Protein AF-A0A922MIX8-F1 (afdb_monomer_lite)

Sequence (277 aa):
MESNAQLKVQLQVYDYFDKYTFLCEMYDEEADKIIELVLNYFPFDNSCQVIDAKKGKNLVSRVQLPTLRLEMLEIGNIINVFSKLLRITDCAPATRKKLFYKFESTFALIKPVPPNLHGKIITFITKKGFRIVRMKNGKISKEVAIALYNHISGSSMLPLNKNSRIIIDYVTSGEVIGIELVGRNAIKEWRRCLGATDPADAEPGTLRHLYGENTLRNIAHGCNTAEDDLCRQLYPTSIRALYGSSLVHNAVHCTDLPEDGVTEVEYFFKLLANERS

InterPro domains:
  IPR006602 DM10 domain [PS51336] (16-103)
  IPR006602 DM10 domain [SM00676] (18-103)
  IPR034907 Nucleoside diphosphate kinase-like domain [PF00334] (104-228)
  IPR034907 Nucleoside diphosphate kinase-like domain [SM00562] (103-275)
  IPR036850 Nucleoside diphosphate kinase-like domain superfamily [G3DSA:3.30.70.141] (98-231)
  IPR036850 Nucleoside diphosphate kinase-like domain superfamily [G3DSA:3.30.70.141] (232-276)
  IPR036850 Nucleoside diphosphate kinase-like domain superfamily [SSF54919] (103-228)
  IPR036850 Nucleoside diphosphate kinase-like domain superfamily [SSF54919] (235-271)

Secondary structure (DSSP, 8-state):
------------PPPTT--EEEEEEEEETTTTEEEEEEEEEETTTTEEEEEETTT--EEEEEEE-TT--GGG--TT-EEEETTEEEEEEEE-HHHHHHHSTTEEEEEEEE-S--HHHHHHHHHHHHHTT-EEEEEEEEPPPHHHHHHHHTTTS-SSS----HHHHHHHHHHHSS-EEEEEEEEETHHHHHHHHH--SSGGGSPTTSHHHHH--SSSS-SEEE-SS--THHHHHH-TTSHHHHH--SSSS-S----S-TTHHHHHHHHHHHHHHHS--

Structure (mmCIF, N/CA/C/O backbone):
data_AF-A0A922MIX8-F1
#
_entry.id   AF-A0A922MIX8-F1
#
loop_
_atom_site.group_PDB
_atom_site.id
_atom_site.type_symbol
_atom_site.label_atom_id
_atom_site.label_alt_id
_atom_site.label_comp_id
_atom_site.label_asym_id
_atom_site.label_entity_id
_atom_site.label_seq_id
_atom_site.pdbx_PDB_ins_code
_atom_site.Cartn_x
_atom_site.Cartn_y
_atom_site.Cartn_z
_atom_site.occupancy
_atom_site.B_iso_or_equiv
_atom_site.auth_seq_id
_atom_site.auth_comp_id
_atom_site.auth_asym_id
_atom_site.auth_atom_id
_atom_site.pdbx_PDB_model_num
ATOM 1 N N . MET A 1 1 ? 0.621 -36.021 -13.623 1.00 31.86 1 MET A N 1
ATOM 2 C CA . MET A 1 1 ? 0.687 -36.270 -12.172 1.00 31.86 1 MET A CA 1
ATOM 3 C C . MET A 1 1 ? 1.396 -35.086 -11.551 1.00 31.86 1 MET A C 1
ATOM 5 O O . MET A 1 1 ? 2.521 -34.851 -11.952 1.00 31.86 1 MET A O 1
ATOM 9 N N . GLU A 1 2 ? 0.671 -34.361 -10.688 1.00 35.31 2 GLU A N 1
ATOM 10 C CA . GLU A 1 2 ? 1.133 -33.429 -9.634 1.00 35.31 2 GLU A CA 1
ATOM 11 C C . GLU A 1 2 ? 2.071 -32.275 -10.062 1.00 35.31 2 GLU A C 1
ATOM 13 O O . GLU A 1 2 ? 3.105 -32.473 -10.668 1.00 35.31 2 GLU A O 1
ATOM 18 N N . SER A 1 3 ? 1.772 -31.003 -9.803 1.00 31.05 3 SER A N 1
ATOM 19 C CA . SER A 1 3 ? 1.458 -30.459 -8.485 1.00 31.05 3 SER A CA 1
ATOM 20 C C . SER A 1 3 ? 0.502 -29.261 -8.570 1.00 31.05 3 SER A C 1
ATOM 22 O O . SER A 1 3 ? 0.883 -28.155 -8.959 1.00 31.05 3 SER A O 1
ATOM 24 N N . ASN A 1 4 ? -0.738 -29.459 -8.125 1.00 32.84 4 ASN A N 1
ATOM 25 C CA . ASN A 1 4 ? -1.577 -28.363 -7.656 1.00 32.84 4 ASN A CA 1
ATOM 26 C C . ASN A 1 4 ? -0.977 -27.881 -6.331 1.00 32.84 4 ASN A C 1
ATOM 28 O O . ASN A 1 4 ? -1.260 -28.444 -5.273 1.00 32.84 4 ASN A O 1
ATOM 32 N N . ALA A 1 5 ? -0.127 -26.856 -6.380 1.00 33.62 5 ALA A N 1
ATOM 33 C CA . ALA A 1 5 ? 0.244 -26.090 -5.198 1.00 33.62 5 ALA A CA 1
ATOM 34 C C . ALA A 1 5 ? -0.981 -25.270 -4.765 1.00 33.62 5 ALA A C 1
ATOM 36 O O . ALA A 1 5 ? -1.062 -24.062 -4.978 1.00 33.62 5 ALA A O 1
ATOM 37 N N . GLN A 1 6 ? -1.973 -25.958 -4.195 1.00 32.69 6 GLN A N 1
ATOM 38 C CA . GLN A 1 6 ? -3.015 -25.327 -3.407 1.00 32.69 6 GLN A CA 1
ATOM 39 C C . GLN A 1 6 ? -2.303 -24.514 -2.329 1.00 32.69 6 GLN A C 1
ATOM 41 O O . GLN A 1 6 ? -1.638 -25.063 -1.449 1.00 32.69 6 GLN A O 1
ATOM 46 N N . LEU A 1 7 ? -2.426 -23.192 -2.430 1.00 33.84 7 LEU A N 1
ATOM 47 C CA . LEU A 1 7 ? -2.231 -22.276 -1.321 1.00 33.84 7 LEU A CA 1
ATOM 48 C C . LEU A 1 7 ? -3.049 -22.821 -0.148 1.00 33.84 7 LEU A C 1
ATOM 50 O O . LEU A 1 7 ? -4.258 -22.612 -0.074 1.00 33.84 7 LEU A O 1
ATOM 54 N N . LYS A 1 8 ? -2.398 -23.555 0.759 1.00 30.53 8 LYS A N 1
ATOM 55 C CA . LYS A 1 8 ? -2.937 -23.814 2.089 1.00 30.53 8 LYS A CA 1
ATOM 56 C C . LYS A 1 8 ? -3.051 -22.448 2.750 1.00 30.53 8 LYS A C 1
ATOM 58 O O . LYS A 1 8 ? -2.090 -21.955 3.336 1.00 30.53 8 LYS A O 1
ATOM 63 N N . VAL A 1 9 ? -4.219 -21.824 2.630 1.00 36.84 9 VAL A N 1
ATOM 64 C CA . VAL A 1 9 ? -4.670 -20.845 3.611 1.00 36.84 9 VAL A CA 1
ATOM 65 C C . VAL A 1 9 ? -4.655 -21.623 4.920 1.00 36.84 9 VAL A C 1
ATOM 67 O O . VAL A 1 9 ? -5.502 -22.485 5.141 1.00 36.84 9 VAL A O 1
ATOM 70 N N . GLN A 1 10 ? -3.617 -21.439 5.737 1.00 39.19 10 GLN A N 1
ATOM 71 C CA . GLN A 1 10 ? -3.685 -21.865 7.126 1.00 39.19 10 GLN A CA 1
ATOM 72 C C . GLN A 1 10 ? -4.901 -21.140 7.692 1.00 39.19 10 GLN A C 1
ATOM 74 O O . GLN A 1 10 ? -4.856 -19.923 7.860 1.00 39.19 10 GLN A O 1
ATOM 79 N N . LEU A 1 11 ? -6.005 -21.865 7.890 1.00 46.59 11 LEU A N 1
ATOM 80 C CA . LEU A 1 11 ? -7.147 -21.355 8.630 1.00 46.59 11 LEU A CA 1
ATOM 81 C C . LEU A 1 11 ? -6.601 -20.987 10.002 1.00 46.59 11 LEU A C 1
ATOM 83 O O . LEU A 1 11 ? -6.216 -21.856 10.785 1.00 46.59 11 LEU A O 1
ATOM 87 N N . GLN A 1 12 ? -6.454 -19.688 10.228 1.00 66.00 12 GLN A N 1
ATOM 88 C CA . GLN A 1 12 ? -6.024 -19.174 11.506 1.00 66.00 12 GLN A CA 1
ATOM 89 C C . GLN A 1 12 ? -7.161 -19.483 12.478 1.00 66.00 12 GLN A C 1
ATOM 91 O O . GLN A 1 12 ? -8.241 -18.907 12.380 1.00 66.00 12 GLN A O 1
ATOM 96 N N . VAL A 1 13 ? -6.952 -20.480 13.336 1.00 78.38 13 VAL A N 1
ATOM 97 C CA . VAL A 1 13 ? -7.914 -20.836 14.377 1.00 78.38 13 VAL A CA 1
ATOM 98 C C . VAL A 1 13 ? -7.836 -19.742 15.432 1.00 78.38 13 VAL A C 1
ATOM 100 O O . VAL A 1 13 ? -6.752 -19.460 15.943 1.00 78.38 13 VAL A O 1
ATOM 103 N N . TYR A 1 14 ? -8.965 -19.094 15.692 1.00 84.38 14 TYR A N 1
ATOM 104 C CA . TYR A 1 14 ? -9.085 -18.066 16.716 1.00 84.38 14 TYR A CA 1
ATOM 105 C C . TYR A 1 14 ? -9.728 -18.656 17.961 1.00 84.38 14 TYR A C 1
ATOM 107 O O . TYR A 1 14 ? -10.666 -19.446 17.853 1.00 84.38 14 TYR A O 1
ATOM 115 N N . ASP A 1 15 ? -9.266 -18.227 19.129 1.00 86.56 15 ASP A N 1
ATOM 116 C CA . ASP A 1 15 ? -9.952 -18.518 20.382 1.00 86.56 15 ASP A CA 1
ATOM 117 C C . ASP A 1 15 ? -11.059 -17.490 20.635 1.00 86.56 15 ASP A C 1
ATOM 119 O O . ASP A 1 15 ? -10.983 -16.340 20.198 1.00 86.56 15 ASP A O 1
ATOM 123 N N . TYR A 1 16 ? -12.071 -17.858 21.423 1.00 84.06 16 TYR A N 1
ATOM 124 C CA . TYR A 1 16 ? -13.161 -16.946 21.805 1.00 84.06 16 TYR A CA 1
ATOM 125 C C . TYR A 1 16 ? -12.668 -15.641 22.466 1.00 84.06 16 TYR A C 1
ATOM 127 O O . TYR A 1 16 ? -13.323 -14.598 22.380 1.00 84.06 16 TYR A O 1
ATOM 135 N N . PHE A 1 17 ? -11.507 -15.700 23.126 1.00 86.69 17 PHE A N 1
ATOM 136 C CA . PHE A 1 17 ? -10.882 -14.571 23.815 1.00 86.69 17 PHE A CA 1
ATOM 137 C C . PHE A 1 17 ? -9.903 -13.779 22.944 1.00 86.69 17 PHE A C 1
ATOM 139 O O . PHE A 1 17 ? -9.406 -12.741 23.393 1.00 86.69 17 PHE A O 1
ATOM 146 N N . ASP A 1 18 ? -9.604 -14.237 21.723 1.00 91.38 18 ASP A N 1
ATOM 147 C CA . ASP A 1 18 ? -8.753 -13.471 20.824 1.00 91.38 18 ASP A CA 1
ATOM 148 C C . ASP A 1 18 ? -9.407 -12.134 20.487 1.00 91.38 18 ASP A C 1
ATOM 150 O O . ASP A 1 18 ? -10.605 -12.020 20.218 1.00 91.38 18 ASP A O 1
ATOM 154 N N . LYS A 1 19 ? -8.578 -11.095 20.511 1.00 94.44 19 LYS A N 1
ATOM 155 C CA . LYS A 1 19 ? -9.001 -9.724 20.276 1.00 94.44 19 LYS A CA 1
ATOM 156 C C . LYS A 1 19 ? -7.884 -8.937 19.621 1.00 94.44 19 LYS A C 1
ATOM 158 O O . LYS A 1 19 ? -6.726 -9.009 20.042 1.00 94.44 19 LYS A O 1
ATOM 163 N N . TYR A 1 20 ? -8.259 -8.131 18.642 1.00 95.94 20 TYR A N 1
ATOM 164 C CA . TYR A 1 20 ? -7.418 -7.102 18.056 1.00 95.94 20 TYR A CA 1
ATOM 165 C C . TYR A 1 20 ? -7.966 -5.736 18.440 1.00 95.94 20 TYR A C 1
ATOM 167 O O . TYR A 1 20 ? -9.137 -5.437 18.231 1.00 95.94 20 TYR A O 1
ATOM 175 N N . THR A 1 21 ? -7.117 -4.919 19.047 1.00 96.50 21 THR A N 1
ATOM 176 C CA . THR A 1 21 ? -7.471 -3.583 19.526 1.00 96.50 21 THR A CA 1
ATOM 177 C C . THR A 1 21 ? -6.818 -2.528 18.649 1.00 96.50 21 THR A C 1
ATOM 179 O O . THR A 1 21 ? -5.589 -2.519 18.509 1.00 96.50 21 THR A O 1
ATOM 182 N N . PHE A 1 22 ? -7.646 -1.645 18.104 1.00 95.75 22 PHE A N 1
ATOM 183 C CA . PHE A 1 22 ? -7.296 -0.523 17.246 1.00 95.75 22 PHE A CA 1
ATOM 184 C C . PHE A 1 22 ? -7.643 0.792 17.938 1.00 95.75 22 PHE A C 1
ATOM 186 O O . PHE A 1 22 ? -8.657 0.891 18.632 1.00 95.75 22 PHE A O 1
ATOM 193 N N . LEU A 1 23 ? -6.783 1.787 17.753 1.00 94.56 23 LEU A N 1
ATOM 194 C CA . LEU A 1 23 ? -7.041 3.167 18.135 1.00 94.56 23 LEU A CA 1
ATOM 195 C C . LEU A 1 23 ? -7.683 3.848 16.935 1.00 94.56 23 LEU A C 1
ATOM 197 O O . LEU A 1 23 ? -7.231 3.690 15.799 1.00 94.56 23 LEU A O 1
ATOM 201 N N . CYS A 1 24 ? -8.786 4.529 17.180 1.00 96.19 24 CYS A N 1
ATOM 202 C CA . CYS A 1 24 ? -9.596 5.148 16.152 1.00 96.19 24 CYS A CA 1
ATOM 203 C C . CYS A 1 24 ? -9.935 6.575 16.554 1.00 96.19 24 CYS A C 1
ATOM 205 O O . CYS A 1 24 ? -9.914 6.932 17.730 1.00 96.19 24 CYS A O 1
ATOM 207 N N . GLU A 1 25 ? -10.312 7.371 15.574 1.00 95.44 25 GLU A N 1
ATOM 208 C CA . GLU A 1 25 ? -10.953 8.653 15.805 1.00 95.44 25 GLU A CA 1
ATOM 209 C C . GLU A 1 25 ? -12.205 8.778 14.940 1.00 95.44 25 GLU A C 1
ATOM 211 O O . GLU A 1 25 ? -12.329 8.134 13.894 1.00 95.44 25 GLU A O 1
ATOM 216 N N . MET A 1 26 ? -13.138 9.596 15.401 1.00 93.88 26 MET A N 1
ATOM 217 C CA . MET A 1 26 ? -14.368 9.927 14.695 1.00 93.88 26 MET A CA 1
ATOM 218 C C . MET A 1 26 ? -14.704 11.382 15.004 1.00 93.88 26 MET A C 1
ATOM 220 O O . MET A 1 26 ? -14.504 11.829 16.132 1.00 93.88 26 MET A O 1
ATOM 224 N N . TYR A 1 27 ? -15.209 12.116 14.021 1.00 92.50 27 TYR A N 1
ATOM 225 C CA . TYR A 1 27 ? -15.805 13.421 14.270 1.00 92.50 27 TYR A CA 1
ATOM 226 C C . TYR A 1 27 ? -17.223 13.228 14.827 1.00 92.50 27 TYR A C 1
ATOM 228 O O . TYR A 1 27 ? -18.035 12.517 14.238 1.00 92.50 27 TYR A O 1
ATOM 236 N N . ASP A 1 28 ? -17.475 13.786 16.005 1.00 89.12 28 ASP A N 1
ATOM 237 C CA . ASP A 1 28 ? -18.771 13.795 16.675 1.00 89.12 28 ASP A CA 1
ATOM 238 C C . ASP A 1 28 ? -19.455 15.128 16.360 1.00 89.12 28 ASP A C 1
ATOM 240 O O . ASP A 1 28 ? -19.014 16.171 16.845 1.00 89.12 28 ASP A O 1
ATOM 244 N N . GLU A 1 29 ? -20.492 15.082 15.521 1.00 87.75 29 GLU A N 1
ATOM 245 C CA . GLU A 1 29 ? -21.234 16.261 15.059 1.00 87.75 29 GLU A CA 1
ATOM 246 C C . GLU A 1 29 ? -21.955 16.981 16.206 1.00 87.75 29 GLU A C 1
ATOM 248 O O . GLU A 1 29 ? -21.998 18.206 16.233 1.00 87.75 29 GLU A O 1
ATOM 253 N N . GLU A 1 30 ? -22.484 16.246 17.192 1.00 87.50 30 GLU A N 1
ATOM 254 C CA . GLU A 1 30 ? -23.214 16.846 18.319 1.00 87.50 30 GLU A CA 1
ATOM 255 C C . GLU A 1 30 ? -22.273 17.623 19.243 1.00 87.50 30 GLU A C 1
ATOM 257 O O . GLU A 1 30 ? -22.648 18.634 19.837 1.00 87.50 30 GLU A O 1
ATOM 262 N N . ALA A 1 31 ? -21.045 17.127 19.391 1.00 87.19 31 ALA A N 1
ATOM 263 C CA . ALA A 1 31 ? -20.030 17.735 20.236 1.00 87.19 31 ALA A CA 1
ATOM 264 C C . ALA A 1 31 ? -19.038 18.629 19.473 1.00 87.19 31 ALA A C 1
ATOM 266 O O . ALA A 1 31 ? -18.112 19.133 20.117 1.00 87.19 31 ALA A O 1
ATOM 267 N N . ASP A 1 32 ? -19.203 18.760 18.151 1.00 91.75 32 ASP A N 1
ATOM 268 C CA . ASP A 1 32 ? -18.324 19.461 17.205 1.00 91.75 32 ASP A CA 1
ATOM 269 C C . ASP A 1 32 ? -16.830 19.217 17.477 1.00 91.75 32 ASP A C 1
ATOM 271 O O . ASP A 1 32 ? -16.023 20.125 17.694 1.00 91.75 32 ASP A O 1
ATOM 275 N N . LYS A 1 33 ? -16.446 17.940 17.586 1.00 92.69 33 LYS A N 1
ATOM 276 C CA . LYS A 1 33 ? -15.057 17.583 17.901 1.00 92.69 33 LYS A CA 1
ATOM 277 C C . LYS A 1 33 ? -14.675 16.191 17.447 1.00 92.69 33 LYS A C 1
ATOM 279 O O . LYS A 1 33 ? -15.487 15.273 17.397 1.00 92.69 33 LYS A O 1
ATOM 284 N N . ILE A 1 34 ? -13.376 16.002 17.243 1.00 91.94 34 ILE A N 1
ATOM 285 C CA . ILE A 1 34 ? -12.797 14.671 17.072 1.00 91.94 34 ILE A CA 1
ATOM 286 C C . ILE A 1 34 ? -12.748 13.976 18.437 1.00 91.94 34 ILE A C 1
ATOM 288 O O . ILE A 1 34 ? -12.150 14.479 19.395 1.00 91.94 34 ILE A O 1
ATOM 292 N N . ILE A 1 35 ? -13.377 12.807 18.525 1.00 93.88 35 ILE A N 1
ATOM 293 C CA . ILE A 1 35 ? -13.330 11.934 19.694 1.00 93.88 35 ILE A CA 1
ATOM 294 C C . ILE A 1 35 ? -12.419 10.737 19.438 1.00 93.88 35 ILE A C 1
ATOM 296 O O . ILE A 1 35 ? -12.389 10.165 18.348 1.00 93.88 35 ILE A O 1
ATOM 300 N N . GLU A 1 36 ? -11.678 10.351 20.473 1.00 96.12 36 GLU A N 1
ATOM 301 C CA . GLU A 1 36 ? -10.784 9.197 20.453 1.00 96.12 36 GLU A CA 1
ATOM 302 C C . GLU A 1 36 ? -11.553 7.946 20.875 1.00 96.12 36 GLU A C 1
ATOM 304 O O . GLU A 1 36 ? -12.221 7.914 21.914 1.00 96.12 36 GLU A O 1
ATOM 309 N N . LEU A 1 37 ? -11.446 6.904 20.062 1.00 97.44 37 LEU A N 1
ATOM 310 C CA . LEU A 1 37 ? -12.187 5.664 20.198 1.00 97.44 37 LEU A CA 1
ATOM 311 C C . LEU A 1 37 ? -11.232 4.473 20.246 1.00 97.44 37 LEU A C 1
ATOM 313 O O . LEU A 1 37 ? -10.170 4.458 19.625 1.00 97.44 37 LEU A O 1
ATOM 317 N N . VAL A 1 38 ? -11.645 3.428 20.952 1.00 97.56 38 VAL A N 1
ATOM 318 C CA . VAL A 1 38 ? -10.992 2.122 20.932 1.00 97.56 38 VAL A CA 1
ATOM 319 C C . VAL A 1 38 ? -11.927 1.129 20.264 1.00 97.56 38 VAL A C 1
ATOM 321 O O . VAL A 1 38 ? -13.008 0.842 20.780 1.00 97.56 38 VAL A O 1
ATOM 324 N N . LEU A 1 39 ? -11.496 0.584 19.130 1.00 97.38 39 LEU A N 1
ATOM 325 C CA . LEU A 1 39 ? -12.175 -0.502 18.437 1.00 97.38 39 LEU A CA 1
ATOM 326 C C . LEU A 1 39 ? -11.545 -1.833 18.848 1.00 97.38 39 LEU A C 1
ATOM 328 O O . LEU A 1 39 ? -10.374 -2.099 18.587 1.00 97.38 39 LEU A O 1
ATOM 332 N N . ASN A 1 40 ? -12.343 -2.698 19.454 1.00 96.88 40 ASN A N 1
ATOM 333 C CA . ASN A 1 40 ? -12.003 -4.091 19.690 1.00 96.88 40 ASN A CA 1
ATOM 334 C C . ASN A 1 40 ? -12.677 -4.954 18.624 1.00 96.88 40 ASN A C 1
ATOM 336 O O . ASN A 1 40 ? -13.898 -4.930 18.510 1.00 96.88 40 ASN A O 1
ATOM 340 N N . TYR A 1 41 ? -11.897 -5.732 17.886 1.00 96.75 41 TYR A N 1
ATOM 341 C CA . TYR A 1 41 ? -12.372 -6.717 16.923 1.00 96.75 41 TYR A CA 1
ATOM 342 C C . TYR A 1 41 ? -12.101 -8.131 17.437 1.00 96.75 41 TYR A C 1
ATOM 344 O O . TYR A 1 41 ? -10.991 -8.427 17.888 1.00 96.75 41 TYR A O 1
ATOM 352 N N . PHE A 1 42 ? -13.109 -8.992 17.359 1.00 95.38 42 PHE A N 1
ATOM 353 C CA . PHE A 1 42 ? -13.087 -10.365 17.845 1.00 95.38 42 PHE A CA 1
ATOM 354 C C . PHE A 1 42 ? -13.211 -11.305 16.639 1.00 95.38 42 PHE A C 1
ATOM 356 O O . PHE A 1 42 ? -14.302 -11.471 16.088 1.00 95.38 42 PHE A O 1
ATOM 363 N N . PRO A 1 43 ? -12.098 -11.900 16.183 1.00 92.62 43 PRO A N 1
ATOM 364 C CA . PRO A 1 43 ? -12.076 -12.659 14.937 1.00 92.62 43 PRO A CA 1
ATOM 365 C C . PRO A 1 43 ? -12.830 -13.996 15.017 1.00 92.62 43 PRO A C 1
ATOM 367 O O . PRO A 1 43 ? -13.243 -14.508 13.983 1.00 92.62 43 PRO A O 1
ATOM 370 N N . PHE A 1 44 ? -13.044 -14.548 16.218 1.00 92.12 44 PHE A N 1
ATOM 371 C CA . PHE A 1 44 ? -13.748 -15.822 16.412 1.00 92.12 44 PHE A CA 1
ATOM 372 C C . PHE A 1 44 ? -15.201 -15.795 15.912 1.00 92.12 44 PHE A C 1
ATOM 374 O O . PHE A 1 44 ? -15.645 -16.729 15.253 1.00 92.12 44 PHE A O 1
ATOM 381 N N . ASP A 1 45 ? -15.938 -14.724 16.215 1.00 91.94 45 ASP A N 1
ATOM 382 C CA . ASP A 1 45 ? -17.363 -14.572 15.888 1.00 91.94 45 ASP A CA 1
ATOM 383 C C . ASP A 1 45 ? -17.648 -13.374 14.971 1.00 91.94 45 ASP A C 1
ATOM 385 O O . ASP A 1 45 ? -18.807 -12.998 14.787 1.00 91.94 45 ASP A O 1
ATOM 389 N N . ASN A 1 46 ? -16.594 -12.774 14.412 1.00 91.94 46 ASN A N 1
ATOM 390 C CA . ASN A 1 46 ? -16.639 -11.569 13.589 1.00 91.94 46 ASN A CA 1
ATOM 391 C C . ASN A 1 46 ? -17.438 -10.420 14.235 1.00 91.94 46 ASN A C 1
ATOM 393 O O . ASN A 1 46 ? -18.265 -9.758 13.596 1.00 91.94 46 ASN A O 1
ATOM 397 N N . SER A 1 47 ? -17.219 -10.205 15.533 1.00 95.00 47 SER A N 1
ATOM 398 C CA . SER A 1 47 ? -17.842 -9.112 16.277 1.00 95.00 47 SER A CA 1
ATOM 399 C C . SER A 1 47 ? -16.881 -7.961 16.539 1.00 95.00 47 SER A C 1
ATOM 401 O O . SER A 1 47 ? -15.658 -8.108 16.530 1.00 95.00 47 SER A O 1
ATOM 403 N N . CYS A 1 48 ? -17.443 -6.780 16.780 1.00 96.12 48 CYS A N 1
ATOM 404 C CA . CYS A 1 48 ? -16.690 -5.602 17.171 1.00 96.12 48 CYS A CA 1
ATOM 405 C C . CYS A 1 48 ? -17.350 -4.868 18.337 1.00 96.12 48 CYS A C 1
ATOM 407 O O . CYS A 1 48 ? -18.557 -4.962 18.550 1.00 96.12 48 CYS A O 1
ATOM 409 N N . GLN A 1 49 ? -16.551 -4.111 19.078 1.00 96.50 49 GLN A N 1
ATOM 410 C CA . GLN A 1 49 ? -16.976 -3.223 20.154 1.00 96.50 49 GLN A CA 1
ATOM 411 C C . GLN A 1 49 ? -16.231 -1.896 20.005 1.00 96.50 49 GLN A C 1
ATOM 413 O O . GLN A 1 49 ? -15.023 -1.898 19.773 1.00 96.50 49 GLN A O 1
ATOM 418 N N . VAL A 1 50 ? -16.933 -0.779 20.183 1.00 97.06 50 VAL A N 1
ATOM 419 C CA . VAL A 1 50 ? -16.358 0.572 20.124 1.00 97.06 50 VAL A CA 1
ATOM 420 C C . VAL A 1 50 ? -16.534 1.250 21.475 1.00 97.06 50 VAL A C 1
ATOM 422 O O . VAL A 1 50 ? -17.644 1.308 22.007 1.00 97.06 50 VAL A O 1
ATOM 425 N N . ILE A 1 51 ? -15.443 1.769 22.029 1.00 96.75 51 ILE A N 1
ATOM 426 C CA . ILE A 1 51 ? -15.394 2.400 23.351 1.00 96.75 51 ILE A CA 1
ATOM 427 C C . ILE A 1 51 ? -14.894 3.836 23.195 1.00 96.75 51 ILE A C 1
ATOM 429 O O . ILE A 1 51 ? -13.899 4.060 22.513 1.00 96.75 51 ILE A O 1
ATOM 433 N N . ASP A 1 52 ? -15.552 4.797 23.842 1.00 95.19 52 ASP A N 1
ATOM 434 C CA . ASP A 1 52 ? -15.024 6.156 24.017 1.00 95.19 52 ASP A CA 1
ATOM 435 C C . ASP A 1 52 ? -13.814 6.097 24.960 1.00 95.19 52 ASP A C 1
ATOM 437 O O . ASP A 1 52 ? -13.951 5.726 26.130 1.00 95.19 52 ASP A O 1
ATOM 441 N N . ALA A 1 53 ? -12.625 6.431 24.451 1.00 91.81 53 ALA A N 1
ATOM 442 C CA . ALA A 1 53 ? -11.371 6.268 25.184 1.00 91.81 53 ALA A CA 1
ATOM 443 C C . ALA A 1 53 ? -11.291 7.161 26.433 1.00 91.81 53 ALA A C 1
ATOM 445 O O . ALA A 1 53 ? -10.668 6.776 27.421 1.00 91.81 53 ALA A O 1
ATOM 446 N N . LYS A 1 54 ? -11.946 8.330 26.413 1.00 90.75 54 LYS A N 1
ATOM 447 C CA . LYS A 1 54 ? -11.933 9.291 27.527 1.00 90.75 54 LYS A CA 1
ATOM 448 C C . LYS A 1 54 ? -12.970 8.941 28.582 1.00 90.75 54 LYS A C 1
ATOM 450 O O . LYS A 1 54 ? -12.693 9.026 29.774 1.00 90.75 54 LYS A O 1
ATOM 455 N N . LYS A 1 55 ? -14.176 8.558 28.156 1.00 90.06 55 LYS A N 1
ATOM 456 C CA . LYS A 1 55 ? -15.285 8.242 29.071 1.00 90.06 55 LYS A CA 1
ATOM 457 C C . LYS A 1 55 ? -15.243 6.801 29.580 1.00 90.06 55 LYS A C 1
ATOM 459 O O . LYS A 1 55 ? -15.940 6.489 30.542 1.00 90.06 55 LYS A O 1
ATOM 464 N N . GLY A 1 56 ? -14.516 5.911 28.902 1.00 88.69 56 GLY A N 1
ATOM 465 C CA . GLY A 1 56 ? -14.519 4.472 29.175 1.00 88.69 56 GLY A CA 1
ATOM 466 C C . GLY A 1 56 ? -15.879 3.806 28.932 1.00 88.69 56 GLY A C 1
ATOM 467 O O . GLY A 1 56 ? -16.116 2.696 29.404 1.00 88.69 56 GLY A O 1
ATOM 468 N N . LYS A 1 57 ? -16.799 4.484 28.231 1.00 90.62 57 LYS A N 1
ATOM 469 C CA . LYS A 1 57 ? -18.156 3.996 27.960 1.00 90.62 57 LYS A CA 1
ATOM 470 C C . LYS A 1 57 ? -18.227 3.370 26.574 1.00 90.62 57 LYS A C 1
ATOM 472 O O . LYS A 1 57 ? -17.643 3.885 25.623 1.00 90.62 57 LYS A O 1
ATOM 477 N N . ASN A 1 58 ? -18.980 2.278 26.458 1.00 90.56 58 ASN A N 1
ATOM 478 C CA . ASN A 1 58 ? -19.273 1.676 25.161 1.00 90.56 58 ASN A CA 1
ATOM 479 C C . ASN A 1 58 ? -20.102 2.656 24.326 1.00 90.56 58 ASN A C 1
ATOM 481 O O . ASN A 1 58 ? -21.198 3.037 24.732 1.00 90.56 58 ASN A O 1
ATOM 485 N N . LEU A 1 59 ? -19.580 3.020 23.158 1.00 91.81 59 LEU A N 1
ATOM 486 C CA . LEU A 1 59 ? -20.351 3.677 22.106 1.00 91.81 59 LEU A CA 1
ATOM 487 C C . LEU A 1 59 ? -21.123 2.630 21.293 1.00 91.81 59 LEU A C 1
ATOM 489 O O . LEU A 1 59 ? -22.268 2.847 20.913 1.00 91.81 59 LEU A O 1
ATOM 493 N N . VAL A 1 60 ? -20.494 1.472 21.070 1.00 93.50 60 VAL A N 1
ATOM 494 C CA . VAL A 1 60 ? -21.099 0.286 20.463 1.00 93.50 60 VAL A CA 1
ATOM 495 C C . VAL A 1 60 ? -20.710 -0.917 21.318 1.00 93.50 60 VAL A C 1
ATOM 497 O O . VAL A 1 60 ? -19.533 -1.274 21.405 1.00 93.50 60 VAL A O 1
ATOM 500 N N . SER A 1 61 ? -21.692 -1.529 21.979 1.00 94.88 61 SER A N 1
ATOM 501 C CA . SER A 1 61 ? -21.506 -2.804 22.686 1.00 94.88 61 SER A CA 1
ATOM 502 C C . SER A 1 61 ? -21.115 -3.916 21.708 1.00 94.88 61 SER A C 1
ATOM 504 O O . SER A 1 61 ? -21.414 -3.814 20.521 1.00 94.88 61 SER A O 1
ATOM 506 N N . ARG A 1 62 ? -20.453 -4.979 22.193 1.00 94.62 62 ARG A N 1
ATOM 507 C CA . ARG A 1 62 ? -19.998 -6.092 21.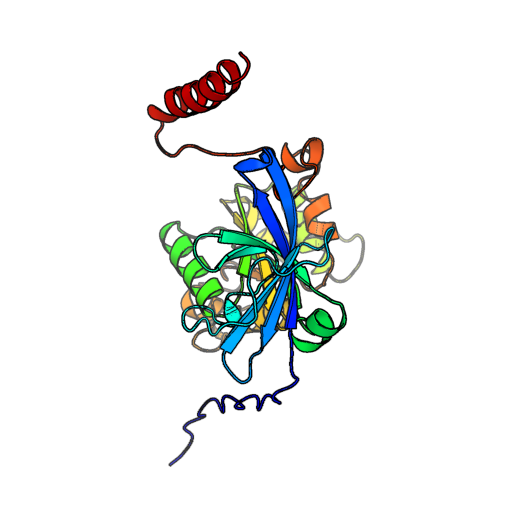339 1.00 94.62 62 ARG A CA 1
ATOM 508 C C . ARG A 1 62 ? -21.156 -6.632 20.503 1.00 94.62 62 ARG A C 1
ATOM 510 O O . ARG A 1 62 ? -22.137 -7.129 21.049 1.00 94.62 62 ARG A O 1
ATOM 517 N N . VAL A 1 63 ? -21.013 -6.541 19.189 1.00 95.00 63 VAL A N 1
ATOM 518 C CA . VAL A 1 63 ? -22.043 -6.923 18.224 1.00 95.00 63 VAL A CA 1
ATOM 519 C C . VAL A 1 63 ? -21.382 -7.494 16.979 1.00 95.00 63 VAL A C 1
ATOM 521 O O . VAL A 1 63 ? -20.298 -7.060 16.585 1.00 95.00 63 VAL A O 1
ATOM 524 N N . GLN A 1 64 ? -22.013 -8.497 16.377 1.00 94.31 64 GLN A N 1
ATOM 525 C CA . GLN A 1 64 ? -21.551 -9.059 15.115 1.00 94.31 64 GLN A CA 1
ATOM 526 C C . GLN A 1 64 ? -21.691 -8.029 14.001 1.00 94.31 64 GLN A C 1
ATOM 528 O O . GLN A 1 64 ? -22.736 -7.394 13.858 1.00 94.31 64 GLN A O 1
ATOM 533 N N . LEU A 1 65 ? -20.640 -7.888 13.198 1.00 90.75 65 LEU A N 1
ATOM 534 C CA . LEU A 1 65 ? -20.645 -7.007 12.041 1.00 90.75 65 LEU A CA 1
ATOM 535 C C . LEU A 1 65 ? -20.148 -7.795 10.824 1.00 90.75 65 LEU A C 1
ATOM 537 O O . LEU A 1 65 ? -18.970 -7.714 10.485 1.00 90.75 65 LEU A O 1
ATOM 541 N N . PRO A 1 66 ? -21.031 -8.566 10.154 1.00 86.81 66 PRO A N 1
ATOM 542 C CA . PRO A 1 66 ? -20.644 -9.458 9.058 1.00 86.81 66 PRO A CA 1
ATOM 543 C C . PRO A 1 66 ? -19.930 -8.757 7.897 1.00 86.81 66 PRO A C 1
ATOM 545 O O . PRO A 1 66 ? -19.156 -9.377 7.174 1.00 86.81 66 PRO A O 1
ATOM 548 N N . THR A 1 67 ? -20.190 -7.462 7.715 1.00 87.19 67 THR A N 1
ATOM 549 C CA . THR A 1 67 ? -19.579 -6.628 6.676 1.00 87.19 67 THR A CA 1
ATOM 550 C C . THR A 1 67 ? -18.145 -6.212 6.994 1.00 87.19 67 THR A C 1
ATOM 552 O O . THR A 1 67 ? -17.414 -5.842 6.077 1.00 87.19 67 THR A O 1
ATOM 555 N N . LEU A 1 68 ? -17.725 -6.275 8.260 1.00 89.62 68 LEU A N 1
ATOM 556 C CA . LEU A 1 68 ? -16.369 -5.945 8.671 1.00 89.62 68 LEU A CA 1
ATOM 557 C C . LEU A 1 68 ? -15.468 -7.166 8.491 1.00 89.62 68 LEU A C 1
ATOM 559 O O . LEU A 1 68 ? -15.763 -8.252 8.984 1.00 89.62 68 LEU A O 1
ATOM 563 N N . ARG A 1 69 ? -14.350 -6.977 7.790 1.00 86.88 69 ARG A N 1
ATOM 564 C CA . ARG A 1 69 ? -13.324 -8.006 7.594 1.00 86.88 69 ARG A CA 1
ATOM 565 C C . ARG A 1 69 ? -12.014 -7.539 8.209 1.00 86.88 69 ARG A C 1
ATOM 567 O O . ARG A 1 69 ? -11.694 -6.355 8.142 1.00 86.88 69 ARG A O 1
ATOM 574 N N . LEU A 1 70 ? -11.228 -8.465 8.759 1.00 86.75 70 LEU A N 1
ATOM 575 C CA . LEU A 1 70 ? -9.939 -8.153 9.389 1.00 86.75 70 LEU A CA 1
ATOM 576 C C . LEU A 1 70 ? -8.980 -7.393 8.452 1.00 86.75 70 LEU A C 1
ATOM 578 O O . LEU A 1 70 ? -8.272 -6.500 8.898 1.00 86.75 70 LEU A O 1
ATOM 582 N N . GLU A 1 71 ? -9.004 -7.694 7.153 1.00 82.81 71 GLU A N 1
ATOM 583 C CA . GLU A 1 71 ? -8.238 -6.992 6.107 1.00 82.81 71 GLU A CA 1
ATOM 584 C C . GLU A 1 71 ? -8.587 -5.501 5.958 1.00 82.81 71 GLU A C 1
ATOM 586 O O . GLU A 1 71 ? -7.788 -4.728 5.444 1.00 82.81 71 GLU A O 1
ATOM 591 N N . MET A 1 72 ? -9.768 -5.072 6.414 1.00 84.75 72 MET A N 1
ATOM 592 C CA . MET A 1 72 ? -10.162 -3.661 6.403 1.00 84.75 72 MET A CA 1
ATOM 593 C C . MET A 1 72 ? -9.543 -2.893 7.576 1.00 84.75 72 MET A C 1
ATOM 595 O O . MET A 1 72 ? -9.487 -1.663 7.539 1.00 84.75 72 MET A O 1
ATOM 599 N N . LEU A 1 73 ? -9.076 -3.603 8.609 1.00 89.19 73 LEU A N 1
ATOM 600 C CA . LEU A 1 73 ? -8.553 -3.037 9.848 1.00 89.19 73 LEU A CA 1
ATOM 601 C C . LEU A 1 73 ? -7.061 -2.703 9.726 1.00 89.19 73 LEU A C 1
ATOM 603 O O . LEU A 1 73 ? -6.219 -3.231 10.454 1.00 89.19 73 LEU A O 1
ATOM 607 N N . GLU A 1 74 ? -6.732 -1.810 8.795 1.00 82.19 74 GLU A N 1
ATOM 608 C CA . GLU A 1 74 ? -5.382 -1.271 8.632 1.00 82.19 74 GLU A CA 1
ATOM 609 C C . GLU A 1 74 ? -5.279 0.173 9.120 1.00 82.19 74 GLU A C 1
ATOM 611 O O . GLU A 1 74 ? -6.222 0.958 9.030 1.00 82.19 74 GLU A O 1
ATOM 616 N N . ILE A 1 75 ? -4.091 0.545 9.602 1.00 78.31 75 ILE A N 1
ATOM 617 C CA . ILE A 1 75 ? -3.792 1.921 10.007 1.00 78.31 75 ILE A CA 1
ATOM 618 C C . ILE A 1 75 ? -3.956 2.860 8.803 1.00 78.31 75 ILE A C 1
ATOM 620 O O . ILE A 1 75 ? -3.333 2.664 7.757 1.00 78.31 75 ILE A O 1
ATOM 624 N N . GLY A 1 76 ? -4.766 3.900 8.983 1.00 72.12 76 GLY A N 1
ATOM 625 C CA . GLY A 1 76 ? -5.132 4.892 7.976 1.00 72.12 76 GLY A CA 1
ATOM 626 C C . GLY A 1 76 ? -6.484 4.637 7.307 1.00 72.12 76 GLY A C 1
ATOM 627 O O . GLY A 1 76 ? -7.048 5.579 6.753 1.00 72.12 76 GLY A O 1
ATOM 628 N N . ASN A 1 77 ? -7.029 3.417 7.377 1.00 81.75 77 ASN A N 1
ATOM 629 C CA . ASN A 1 77 ? -8.332 3.119 6.786 1.00 81.75 77 ASN A CA 1
ATOM 630 C C . ASN A 1 77 ? -9.463 3.790 7.572 1.00 81.75 77 ASN A C 1
ATOM 632 O O . ASN A 1 77 ? -9.401 3.920 8.796 1.00 81.75 77 ASN A O 1
ATOM 636 N N . ILE A 1 78 ? -10.524 4.162 6.856 1.00 88.38 78 ILE A N 1
ATOM 637 C CA . ILE A 1 78 ? -11.801 4.567 7.442 1.00 88.38 78 ILE A CA 1
ATOM 638 C C . ILE A 1 78 ? -12.757 3.385 7.315 1.00 88.38 78 ILE A C 1
ATOM 640 O O . ILE A 1 78 ? -12.962 2.864 6.218 1.00 88.38 78 ILE A O 1
ATOM 644 N N . ILE A 1 79 ? -13.334 2.956 8.432 1.00 91.56 79 ILE A N 1
ATOM 645 C CA . ILE A 1 79 ? -14.312 1.868 8.476 1.00 91.56 79 ILE A CA 1
ATOM 646 C C . ILE A 1 79 ? -15.667 2.395 8.935 1.00 91.56 79 ILE A C 1
ATOM 648 O O . ILE A 1 79 ? -15.744 3.316 9.743 1.00 91.56 79 ILE A O 1
ATOM 652 N N . ASN A 1 80 ? -16.739 1.780 8.447 1.00 91.62 80 ASN A N 1
ATOM 653 C CA . ASN A 1 80 ? -18.090 2.084 8.897 1.00 91.62 80 ASN A CA 1
ATOM 654 C C . ASN A 1 80 ? -18.544 1.062 9.948 1.00 91.62 80 ASN A C 1
ATOM 656 O O . ASN A 1 80 ? -18.568 -0.138 9.675 1.00 91.62 80 ASN A O 1
ATOM 660 N N . VAL A 1 81 ? -18.943 1.543 11.124 1.00 92.31 81 VAL A N 1
ATOM 661 C CA . VAL A 1 81 ? -19.538 0.744 12.201 1.00 92.31 81 VAL A CA 1
ATOM 662 C C . VAL A 1 81 ? -20.881 1.374 12.582 1.00 92.31 81 VAL A C 1
ATOM 664 O O . VAL A 1 81 ? -20.916 2.363 13.301 1.00 92.31 81 VAL A O 1
ATOM 667 N N . PHE A 1 82 ? -21.998 0.824 12.093 1.00 88.75 82 PHE A N 1
ATOM 668 C CA . PHE A 1 82 ? -23.362 1.351 12.323 1.00 88.75 82 PHE A CA 1
ATOM 669 C C . PHE A 1 82 ? -23.506 2.859 12.048 1.00 88.75 82 PHE A C 1
ATOM 671 O O . PHE A 1 82 ? -23.916 3.630 12.918 1.00 88.75 82 PHE A O 1
ATOM 678 N N . SER A 1 83 ? -23.145 3.272 10.832 1.00 86.00 83 SER A N 1
ATOM 679 C CA . SER A 1 83 ? -23.197 4.668 10.365 1.00 86.00 83 SER A CA 1
ATOM 680 C C . SER A 1 83 ? -22.198 5.604 11.047 1.00 86.00 83 SER A C 1
ATOM 682 O O . SER A 1 83 ? -22.314 6.819 10.931 1.00 86.00 83 SER A O 1
ATOM 684 N N . LYS A 1 84 ? -21.202 5.054 11.747 1.00 89.31 84 LYS A N 1
ATOM 685 C CA . LYS A 1 84 ? -20.079 5.806 12.311 1.00 89.31 84 LYS A CA 1
ATOM 686 C C . LYS A 1 84 ? -18.836 5.524 11.488 1.00 89.31 84 LYS A C 1
ATOM 688 O O . LYS A 1 84 ? -18.442 4.366 11.350 1.00 89.31 84 LYS A O 1
ATOM 693 N N . LEU A 1 85 ? -18.231 6.575 10.943 1.00 92.25 85 LEU A N 1
ATOM 694 C CA . LEU A 1 85 ? -16.992 6.493 10.176 1.00 92.25 85 LEU A CA 1
ATOM 695 C C . LEU A 1 85 ? -15.800 6.639 11.122 1.00 92.25 85 LEU A C 1
ATOM 697 O O . LEU A 1 85 ? -15.507 7.723 11.615 1.00 92.25 85 LEU A O 1
ATOM 701 N N . LEU A 1 86 ? -15.129 5.526 11.395 1.00 94.50 86 LEU A N 1
ATOM 702 C CA . LEU A 1 86 ? -13.983 5.462 12.293 1.00 94.50 86 LEU A CA 1
ATOM 703 C C . LEU A 1 86 ? -12.710 5.436 11.456 1.00 94.50 86 LEU A C 1
ATOM 705 O O . LEU A 1 86 ? -12.483 4.483 10.709 1.00 94.50 86 LEU A O 1
ATOM 709 N N . ARG A 1 87 ? -11.851 6.443 11.611 1.00 90.56 87 ARG A N 1
ATOM 710 C CA . ARG A 1 87 ? -10.500 6.427 11.043 1.00 90.56 87 ARG A CA 1
ATOM 711 C C . ARG A 1 87 ? -9.572 5.679 11.990 1.00 90.56 87 ARG A C 1
ATOM 713 O O . ARG A 1 87 ? -9.419 6.082 13.137 1.00 90.56 87 ARG A O 1
ATOM 720 N N . ILE A 1 88 ? -8.933 4.611 11.521 1.00 87.69 88 ILE A N 1
ATOM 721 C CA . ILE A 1 88 ? -7.957 3.848 12.306 1.00 87.69 88 ILE A CA 1
ATOM 722 C C . ILE A 1 88 ? -6.650 4.638 12.344 1.00 87.69 88 ILE A C 1
ATOM 724 O O . ILE A 1 88 ? -5.980 4.797 11.324 1.00 87.69 88 ILE A O 1
ATOM 728 N N . THR A 1 89 ? -6.275 5.136 13.515 1.00 83.88 89 THR A N 1
ATOM 729 C CA . THR A 1 89 ? -5.073 5.958 13.702 1.00 83.88 89 TH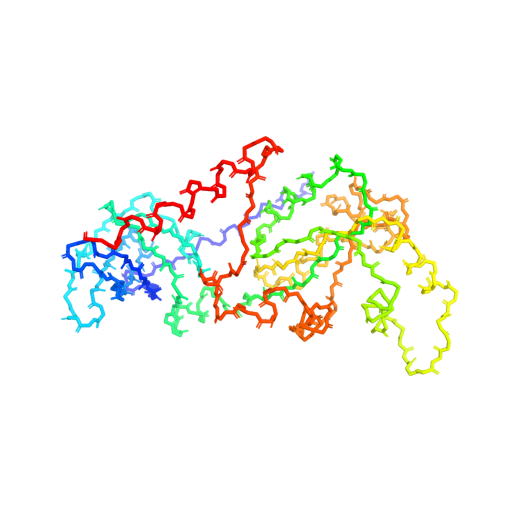R A CA 1
ATOM 730 C C . THR A 1 89 ? -3.871 5.125 14.125 1.00 83.88 89 THR A C 1
ATOM 732 O O . THR A 1 89 ? -2.756 5.402 13.688 1.00 83.88 89 THR A O 1
ATOM 735 N N . ASP A 1 90 ? -4.090 4.083 14.929 1.00 85.38 90 ASP A N 1
ATOM 736 C CA . ASP A 1 90 ? -3.052 3.160 15.394 1.00 85.38 90 ASP A CA 1
ATOM 737 C C . ASP A 1 90 ? -3.675 1.846 15.927 1.00 85.38 90 ASP A C 1
ATOM 739 O O . ASP A 1 90 ? -4.858 1.566 15.738 1.00 85.38 90 ASP A O 1
ATOM 743 N N . CYS A 1 91 ? -2.897 1.001 16.604 1.00 86.94 91 CYS A N 1
ATOM 744 C CA . CYS A 1 91 ? -3.337 -0.216 17.267 1.00 86.94 91 CYS A CA 1
ATOM 745 C C . CYS A 1 91 ? -2.525 -0.513 18.534 1.00 86.94 91 CYS A C 1
ATOM 747 O O . CYS A 1 91 ? -1.396 -0.055 18.712 1.00 86.94 91 CYS A O 1
ATOM 749 N N . ALA A 1 92 ? -3.097 -1.325 19.425 1.00 86.94 92 ALA A N 1
ATOM 750 C CA . ALA A 1 92 ? -2.419 -1.734 20.649 1.00 86.94 92 ALA A CA 1
ATOM 751 C C . ALA A 1 92 ? -1.132 -2.537 20.344 1.00 86.94 92 ALA A C 1
ATOM 753 O O . ALA A 1 92 ? -1.106 -3.302 19.374 1.00 86.94 92 ALA A O 1
ATOM 754 N N . PRO A 1 93 ? -0.090 -2.478 21.199 1.00 84.25 93 PRO A N 1
ATOM 755 C CA . PRO A 1 93 ? 1.178 -3.178 20.960 1.00 84.25 93 PRO A CA 1
ATOM 756 C C . PRO A 1 93 ? 1.036 -4.688 20.704 1.00 84.25 93 PRO A C 1
ATOM 758 O O . PRO A 1 93 ? 1.718 -5.247 19.844 1.00 84.25 93 PRO A O 1
ATOM 761 N N . ALA A 1 94 ? 0.114 -5.358 21.404 1.00 84.12 94 ALA A N 1
ATOM 762 C CA . ALA A 1 94 ? -0.172 -6.777 21.189 1.00 84.12 94 ALA A CA 1
ATOM 763 C C . ALA A 1 94 ? -0.788 -7.040 19.802 1.00 84.12 94 ALA A C 1
ATOM 765 O O . ALA A 1 94 ? -0.386 -7.982 19.117 1.00 84.12 94 ALA A O 1
ATOM 766 N N . THR A 1 95 ? -1.712 -6.180 19.361 1.00 88.56 95 THR A N 1
ATOM 767 C CA . THR A 1 95 ? -2.293 -6.208 18.010 1.00 88.56 95 THR A CA 1
ATOM 768 C C . THR A 1 95 ? -1.210 -5.998 16.962 1.00 88.56 95 THR A C 1
ATOM 770 O O . THR A 1 95 ? -1.102 -6.787 16.027 1.00 88.56 95 THR A O 1
ATOM 773 N N . ARG A 1 96 ? -0.338 -5.002 17.171 1.00 81.50 96 ARG A N 1
ATOM 774 C CA . ARG A 1 96 ? 0.825 -4.726 16.320 1.00 81.50 96 ARG A CA 1
ATOM 775 C C . ARG A 1 96 ? 1.716 -5.949 16.155 1.00 81.50 96 ARG A C 1
ATOM 777 O O . ARG A 1 96 ? 2.045 -6.326 15.036 1.00 81.50 96 ARG A O 1
ATOM 784 N N . LYS A 1 97 ? 2.041 -6.624 17.255 1.00 78.88 97 LYS A N 1
ATOM 785 C CA . LYS A 1 97 ? 2.864 -7.839 17.244 1.00 78.88 97 LYS A CA 1
ATOM 786 C C . LYS A 1 97 ? 2.158 -9.064 16.647 1.00 78.88 97 LYS A C 1
ATOM 788 O O . LYS A 1 97 ? 2.835 -9.992 16.225 1.00 78.88 97 LYS A O 1
ATOM 793 N N . LYS A 1 98 ? 0.825 -9.118 16.609 1.00 84.19 98 LYS A N 1
ATOM 794 C CA . LYS A 1 98 ? 0.098 -10.239 15.985 1.00 84.19 98 LYS A CA 1
ATOM 795 C C . LYS A 1 98 ? -0.152 -9.999 14.492 1.00 84.19 98 LYS A C 1
ATOM 797 O O . LYS A 1 98 ? 0.142 -10.871 13.681 1.00 84.19 98 LYS A O 1
ATOM 802 N N . LEU A 1 99 ? -0.663 -8.823 14.132 1.00 80.94 99 LEU A N 1
ATOM 803 C CA . LEU A 1 99 ? -1.096 -8.500 12.768 1.00 80.94 99 LEU A CA 1
ATOM 804 C C . LEU A 1 99 ? 0.007 -7.861 11.921 1.00 80.94 99 LEU A C 1
ATOM 806 O O . LEU A 1 99 ? 0.131 -8.158 10.736 1.00 80.94 99 LEU A O 1
ATOM 810 N N . PHE A 1 100 ? 0.847 -7.027 12.534 1.00 72.88 100 PHE A N 1
ATOM 811 C CA . PHE A 1 100 ? 1.775 -6.144 11.825 1.00 72.88 100 PHE A CA 1
ATOM 812 C C . PHE A 1 100 ? 3.258 -6.488 12.047 1.00 72.88 100 PHE A C 1
ATOM 814 O O . PHE A 1 100 ? 4.128 -5.730 11.635 1.00 72.88 100 PHE A O 1
ATOM 821 N N . TYR A 1 101 ? 3.587 -7.647 12.633 1.00 65.94 101 TYR A N 1
ATOM 822 C CA . TYR A 1 101 ? 4.963 -8.025 13.028 1.00 65.94 101 TYR A CA 1
ATOM 823 C C . TYR A 1 101 ? 5.984 -8.166 11.892 1.00 65.94 101 TYR A C 1
ATOM 825 O O . TYR A 1 101 ? 7.161 -8.409 12.142 1.00 65.94 101 TYR A O 1
ATOM 833 N N . LYS A 1 102 ? 5.519 -8.054 10.650 1.00 66.06 102 LYS A N 1
ATOM 834 C CA . LYS A 1 102 ? 6.321 -8.078 9.426 1.00 66.06 102 LYS A CA 1
ATOM 835 C C . LYS A 1 102 ? 5.866 -7.012 8.435 1.00 66.06 102 LYS A C 1
ATOM 837 O O . LYS A 1 102 ? 6.183 -7.129 7.264 1.00 66.06 102 LYS A O 1
ATOM 842 N N . PHE A 1 103 ? 5.054 -6.039 8.843 1.00 70.88 103 PHE A N 1
ATOM 843 C CA . PHE A 1 103 ? 4.690 -4.952 7.941 1.00 70.88 103 PHE A CA 1
ATOM 844 C C . PHE A 1 103 ? 5.863 -3.985 7.827 1.00 70.88 103 PHE A C 1
ATOM 846 O O . PHE A 1 103 ? 6.359 -3.480 8.828 1.00 70.88 103 PHE A O 1
ATOM 853 N N . GLU A 1 104 ? 6.297 -3.760 6.596 1.00 66.44 104 GLU A N 1
ATOM 854 C CA . GLU A 1 104 ? 7.405 -2.879 6.245 1.00 66.44 104 GLU A CA 1
ATOM 855 C C . GLU A 1 104 ? 6.900 -1.845 5.240 1.00 66.44 104 GLU A C 1
ATOM 857 O O . GLU A 1 104 ? 5.915 -2.089 4.535 1.00 66.44 104 GLU A O 1
ATOM 862 N N . SER A 1 105 ? 7.591 -0.711 5.164 1.00 65.12 105 SER A N 1
ATOM 863 C CA . SER A 1 105 ? 7.477 0.214 4.040 1.00 65.12 105 SER A CA 1
ATOM 864 C C . SER A 1 105 ? 8.634 -0.033 3.076 1.00 65.12 105 SER A C 1
ATOM 866 O O . SER A 1 105 ? 9.734 -0.413 3.484 1.00 65.12 105 SER A O 1
ATOM 868 N N . THR A 1 106 ? 8.396 0.150 1.784 1.00 65.19 106 THR A N 1
ATOM 869 C CA . THR A 1 106 ? 9.445 0.155 0.769 1.00 65.19 106 THR A CA 1
ATOM 870 C C . THR A 1 106 ? 9.132 1.179 -0.308 1.00 65.19 106 THR A C 1
ATOM 872 O O . THR A 1 106 ? 7.972 1.452 -0.623 1.00 65.19 106 THR A O 1
ATOM 875 N N . PHE A 1 107 ? 10.184 1.746 -0.891 1.00 74.31 107 PHE A N 1
ATOM 876 C CA . PHE A 1 107 ? 10.062 2.658 -2.012 1.00 74.31 107 PHE A CA 1
ATOM 877 C C . PHE A 1 107 ? 10.153 1.895 -3.336 1.00 74.31 107 PHE A C 1
ATOM 879 O O . PHE A 1 107 ? 11.116 1.166 -3.606 1.00 74.31 107 PHE A O 1
ATOM 886 N N . ALA A 1 108 ? 9.144 2.098 -4.176 1.00 76.19 108 ALA A N 1
ATOM 887 C CA . ALA A 1 108 ? 9.111 1.646 -5.552 1.00 76.19 108 ALA A CA 1
ATOM 888 C C . ALA A 1 108 ? 9.257 2.850 -6.483 1.00 76.19 108 ALA A C 1
ATOM 890 O O . ALA A 1 108 ? 8.490 3.808 -6.406 1.00 76.19 108 ALA A O 1
ATOM 891 N N . LEU A 1 109 ? 10.222 2.776 -7.397 1.00 80.06 109 LEU A N 1
ATOM 892 C CA . LEU A 1 109 ? 10.363 3.745 -8.476 1.00 80.06 109 LEU A CA 1
ATOM 893 C C . LEU A 1 109 ? 9.991 3.068 -9.786 1.00 80.06 109 LEU A C 1
ATOM 895 O O . LEU A 1 109 ? 10.724 2.202 -10.268 1.00 80.06 109 LEU A O 1
ATOM 899 N N . ILE A 1 110 ? 8.875 3.474 -10.375 1.00 87.00 110 ILE A N 1
ATOM 900 C CA . ILE A 1 110 ? 8.532 3.104 -11.743 1.00 87.00 110 ILE A CA 1
ATOM 901 C C . ILE A 1 110 ? 9.330 4.022 -12.667 1.00 87.00 110 ILE A C 1
ATOM 903 O O . ILE A 1 110 ? 9.231 5.247 -12.580 1.00 87.00 110 ILE A O 1
ATOM 907 N N . LYS A 1 111 ? 10.171 3.421 -13.509 1.00 86.50 111 LYS A N 1
ATOM 908 C CA . LYS A 1 111 ? 10.995 4.109 -14.509 1.00 86.50 111 LYS A CA 1
ATOM 909 C C . LYS A 1 111 ? 10.104 4.730 -15.595 1.00 86.50 111 LYS A C 1
ATOM 911 O O . LYS A 1 111 ? 8.910 4.430 -15.633 1.00 86.50 111 LYS A O 1
ATOM 916 N N . PRO A 1 112 ? 10.663 5.538 -16.513 1.00 89.38 112 PRO A N 1
ATOM 917 C CA . PRO A 1 112 ? 9.886 6.060 -17.624 1.00 89.38 112 PRO A CA 1
ATOM 918 C C . PRO A 1 112 ? 9.312 4.934 -18.477 1.00 89.38 112 PRO A C 1
ATOM 920 O O . PRO A 1 112 ? 10.040 4.190 -19.139 1.00 89.38 112 PRO A O 1
ATOM 923 N N . VAL A 1 113 ? 7.991 4.814 -18.430 1.00 88.19 113 VAL A N 1
ATOM 924 C CA . VAL A 1 113 ? 7.205 3.822 -19.161 1.00 88.19 113 VAL A CA 1
ATOM 925 C C . VAL A 1 113 ? 6.058 4.520 -19.892 1.00 88.19 113 VAL A C 1
ATOM 927 O O . VAL A 1 113 ? 5.600 5.575 -19.438 1.00 88.19 113 VAL A O 1
ATOM 930 N N . PRO A 1 114 ? 5.560 3.943 -20.999 1.00 87.75 114 PRO A N 1
ATOM 931 C CA . PRO A 1 114 ? 4.379 4.448 -21.684 1.00 87.75 114 PRO A CA 1
ATOM 932 C C . PRO A 1 114 ? 3.177 4.636 -20.731 1.00 87.75 114 PRO A C 1
ATOM 934 O O . PRO A 1 114 ? 2.942 3.767 -19.883 1.00 87.75 114 PRO A O 1
ATOM 937 N N . PRO A 1 115 ? 2.377 5.715 -20.872 1.00 81.31 115 PRO A N 1
ATOM 938 C CA . PRO A 1 115 ? 1.254 6.006 -19.969 1.00 81.31 115 PRO A CA 1
ATOM 939 C C . PRO A 1 115 ? 0.237 4.864 -19.826 1.00 81.31 115 PRO A C 1
ATOM 941 O O . PRO A 1 115 ? -0.300 4.619 -18.747 1.00 81.31 115 PRO A O 1
ATOM 944 N N . ASN A 1 116 ? 0.021 4.083 -20.888 1.00 86.62 116 ASN A N 1
ATOM 945 C CA . ASN A 1 116 ? -0.886 2.932 -20.872 1.00 86.62 116 ASN A CA 1
ATOM 946 C C . ASN A 1 116 ? -0.422 1.772 -19.960 1.00 86.62 116 ASN A C 1
ATOM 948 O O . ASN A 1 116 ? -1.206 0.855 -19.698 1.00 86.62 116 ASN A O 1
ATOM 952 N N . LEU A 1 117 ? 0.827 1.781 -19.475 1.00 88.81 117 LEU A N 1
ATOM 953 C CA . LEU A 1 117 ? 1.328 0.812 -18.497 1.00 88.81 117 LEU A CA 1
ATOM 954 C C . LEU A 1 117 ? 1.124 1.259 -17.045 1.00 88.81 117 LEU A C 1
ATOM 956 O O . LEU A 1 117 ? 1.135 0.401 -16.162 1.00 88.81 117 LEU A O 1
ATOM 960 N N . HIS A 1 118 ? 0.885 2.548 -16.776 1.00 85.62 118 HIS A N 1
ATOM 961 C CA . HIS A 1 118 ? 0.783 3.076 -15.406 1.00 85.62 118 HIS A CA 1
ATOM 962 C C . HIS A 1 118 ? -0.314 2.360 -14.616 1.00 85.62 118 HIS A C 1
ATOM 964 O O . HIS A 1 118 ? -0.044 1.735 -13.588 1.00 85.62 118 HIS A O 1
ATOM 970 N N . GLY A 1 119 ? -1.536 2.341 -15.157 1.00 86.81 119 GLY A N 1
ATOM 971 C CA . GLY A 1 119 ? -2.674 1.660 -14.534 1.00 86.81 119 GLY A CA 1
ATOM 972 C C . GLY A 1 119 ? -2.459 0.152 -14.362 1.00 86.81 119 GLY A C 1
ATOM 973 O O . GLY A 1 119 ? -2.858 -0.418 -13.344 1.00 86.81 119 GLY A O 1
ATOM 974 N N . LYS A 1 120 ? -1.768 -0.503 -15.307 1.00 91.00 120 LYS A N 1
ATOM 975 C CA . LYS A 1 120 ? -1.458 -1.942 -15.231 1.00 91.00 120 LYS A CA 1
ATOM 976 C C . LYS A 1 120 ? -0.493 -2.252 -14.089 1.00 91.00 120 LYS A C 1
ATOM 978 O O . LYS A 1 120 ? -0.701 -3.226 -13.368 1.00 91.00 120 LYS A O 1
ATOM 983 N N . ILE A 1 121 ? 0.529 -1.419 -13.904 1.00 89.69 121 ILE A N 1
ATOM 984 C CA . ILE A 1 121 ? 1.522 -1.567 -12.835 1.00 89.69 121 ILE A CA 1
ATOM 985 C C . ILE A 1 121 ? 0.876 -1.312 -11.469 1.00 89.69 121 ILE A C 1
ATOM 987 O O . ILE A 1 121 ? 1.043 -2.121 -10.560 1.00 89.69 121 ILE A O 1
ATOM 991 N N . ILE A 1 122 ? 0.076 -0.251 -11.331 1.00 89.62 122 ILE A N 1
ATOM 992 C CA . ILE A 1 122 ? -0.645 0.063 -10.085 1.00 89.62 122 ILE A CA 1
ATOM 993 C C . ILE A 1 122 ? -1.622 -1.067 -9.721 1.00 89.62 122 ILE A C 1
ATOM 995 O O . ILE A 1 122 ? -1.669 -1.528 -8.577 1.00 89.62 122 ILE A O 1
ATOM 999 N N . THR A 1 123 ? -2.356 -1.583 -10.710 1.00 89.06 123 THR A N 1
ATOM 1000 C CA . THR A 1 123 ? -3.253 -2.735 -10.524 1.00 89.06 123 THR A CA 1
ATOM 1001 C C . THR A 1 123 ? -2.478 -3.989 -10.121 1.00 89.06 123 THR A C 1
ATOM 1003 O O . THR A 1 123 ? -2.926 -4.758 -9.275 1.00 89.06 123 THR A O 1
ATOM 1006 N N . PHE A 1 124 ? -1.302 -4.217 -10.707 1.00 92.06 124 PHE A N 1
ATOM 1007 C CA . PHE A 1 124 ? -0.450 -5.339 -10.327 1.00 92.06 124 PHE A CA 1
ATOM 1008 C C . PHE A 1 124 ? 0.000 -5.223 -8.865 1.00 92.06 124 PHE A C 1
ATOM 1010 O O . PHE A 1 124 ? -0.132 -6.187 -8.115 1.00 92.06 124 PHE A O 1
ATOM 1017 N N . ILE A 1 125 ? 0.494 -4.050 -8.455 1.00 88.56 125 ILE A N 1
ATOM 1018 C CA . ILE A 1 125 ? 0.964 -3.773 -7.089 1.00 88.56 125 ILE A CA 1
ATOM 1019 C C . ILE A 1 125 ? -0.143 -4.068 -6.072 1.00 88.56 125 ILE A C 1
ATOM 1021 O O . ILE A 1 125 ? 0.056 -4.846 -5.139 1.00 88.56 125 ILE A O 1
ATOM 1025 N N . THR A 1 126 ? -1.332 -3.511 -6.291 1.00 85.75 126 THR A N 1
ATOM 1026 C CA . THR A 1 126 ? -2.477 -3.686 -5.384 1.00 85.75 126 THR A CA 1
ATOM 1027 C C . THR A 1 126 ? -2.954 -5.139 -5.331 1.00 85.75 126 THR A C 1
ATOM 1029 O O . THR A 1 126 ? -3.164 -5.676 -4.246 1.00 85.75 126 THR A O 1
ATOM 1032 N N . LYS A 1 127 ? -3.007 -5.846 -6.470 1.00 87.75 127 LYS A N 1
ATOM 1033 C CA . LYS A 1 127 ? -3.334 -7.287 -6.512 1.00 87.75 127 LYS A CA 1
ATOM 1034 C C . LYS A 1 127 ? -2.317 -8.178 -5.796 1.00 87.75 127 LYS A C 1
ATOM 1036 O O . LYS A 1 127 ? -2.660 -9.293 -5.410 1.00 87.75 127 LYS A O 1
ATOM 1041 N N . LYS A 1 128 ? -1.072 -7.726 -5.624 1.00 89.06 128 LYS A N 1
ATOM 1042 C CA . LYS A 1 128 ? -0.048 -8.437 -4.839 1.00 89.06 128 LYS A CA 1
ATOM 1043 C C . LYS A 1 128 ? -0.156 -8.176 -3.332 1.00 89.06 128 LYS A C 1
ATOM 1045 O O . LYS A 1 128 ? 0.646 -8.723 -2.582 1.00 89.06 128 LYS A O 1
ATOM 1050 N N . GLY A 1 129 ? -1.155 -7.406 -2.894 1.00 81.88 129 GLY A N 1
ATOM 1051 C CA . GLY A 1 129 ? -1.423 -7.135 -1.483 1.00 81.88 129 GLY A CA 1
ATOM 1052 C C . GLY A 1 129 ? -0.604 -5.982 -0.908 1.00 81.88 129 GLY A C 1
ATOM 1053 O O . GLY A 1 129 ? -0.486 -5.876 0.309 1.00 81.88 129 GLY A O 1
ATOM 1054 N N . PHE A 1 130 ? -0.020 -5.132 -1.759 1.00 80.62 130 PHE A N 1
ATOM 1055 C CA . PHE A 1 130 ? 0.592 -3.887 -1.306 1.00 80.62 130 PHE A CA 1
ATOM 1056 C C . PHE A 1 130 ? -0.456 -2.794 -1.177 1.00 80.62 130 PHE A C 1
ATOM 1058 O O . PHE A 1 130 ? -1.258 -2.570 -2.087 1.00 80.62 130 PHE A O 1
ATOM 1065 N N . ARG A 1 131 ? -0.361 -2.037 -0.089 1.00 76.00 131 ARG A N 1
ATOM 1066 C CA . ARG A 1 131 ? -1.046 -0.762 0.052 1.00 76.00 131 ARG A CA 1
ATOM 1067 C C . ARG A 1 131 ? -0.145 0.356 -0.452 1.00 76.00 131 ARG A C 1
ATOM 1069 O O . ARG A 1 131 ? 1.007 0.472 -0.040 1.00 76.00 131 ARG A O 1
ATOM 1076 N N . ILE A 1 132 ? -0.691 1.195 -1.323 1.00 76.44 132 ILE A N 1
ATOM 1077 C CA . ILE A 1 132 ? -0.031 2.416 -1.782 1.00 76.44 132 ILE A CA 1
ATOM 1078 C C . ILE A 1 132 ? -0.371 3.522 -0.785 1.00 76.44 132 ILE A C 1
ATOM 1080 O O . ILE A 1 132 ? -1.525 3.926 -0.677 1.00 76.44 132 ILE A O 1
ATOM 1084 N N . VAL A 1 133 ? 0.622 3.988 -0.029 1.00 65.69 133 VAL A N 1
ATOM 1085 C CA . VAL A 1 133 ? 0.435 5.056 0.973 1.00 65.69 133 VAL A CA 1
ATOM 1086 C C . VAL A 1 133 ? 0.565 6.427 0.328 1.00 65.69 133 VAL A C 1
ATOM 1088 O O . VAL A 1 133 ? -0.141 7.373 0.677 1.00 65.69 133 VAL A O 1
ATOM 1091 N N . ARG A 1 134 ? 1.511 6.539 -0.604 1.00 64.69 134 ARG A N 1
ATOM 1092 C CA . ARG A 1 134 ? 1.838 7.764 -1.326 1.00 64.69 134 ARG A CA 1
ATOM 1093 C C . ARG A 1 134 ? 2.246 7.394 -2.740 1.00 64.69 134 ARG A C 1
ATOM 1095 O O . ARG A 1 134 ? 2.913 6.384 -2.950 1.00 64.69 134 ARG A O 1
ATOM 1102 N N . MET A 1 135 ? 1.875 8.233 -3.693 1.00 77.06 135 MET A N 1
ATOM 1103 C CA . MET A 1 135 ? 2.285 8.109 -5.083 1.00 77.06 135 MET A CA 1
ATOM 1104 C C . MET A 1 135 ? 2.469 9.506 -5.663 1.00 77.06 135 MET A C 1
ATOM 1106 O O . MET A 1 135 ? 1.657 10.392 -5.397 1.00 77.06 135 MET A O 1
ATOM 1110 N N . LYS A 1 136 ? 3.542 9.710 -6.425 1.00 75.69 136 LYS A N 1
ATOM 1111 C CA . LYS A 1 136 ? 3.780 10.947 -7.168 1.00 75.69 136 LYS A CA 1
ATOM 1112 C C . LYS A 1 136 ? 4.505 10.640 -8.469 1.00 75.69 136 LYS A C 1
ATOM 1114 O O . LYS A 1 136 ? 5.542 9.978 -8.454 1.00 75.69 136 LYS A O 1
ATOM 1119 N N . ASN A 1 137 ? 3.978 11.154 -9.568 1.00 82.25 137 ASN A N 1
ATOM 1120 C CA . ASN A 1 137 ? 4.634 11.174 -10.864 1.00 82.25 137 ASN A CA 1
ATOM 1121 C C . ASN A 1 137 ? 5.357 12.512 -11.094 1.00 82.25 137 ASN A C 1
ATOM 1123 O O . ASN A 1 137 ? 4.990 13.547 -10.532 1.00 82.25 137 ASN A O 1
ATOM 1127 N N . GLY A 1 138 ? 6.436 12.477 -11.867 1.00 78.94 138 GLY A N 1
ATOM 1128 C CA . GLY A 1 138 ? 7.136 13.675 -12.311 1.00 78.94 138 GLY A CA 1
ATOM 1129 C C . GLY A 1 138 ? 8.487 13.366 -12.943 1.00 78.94 138 GLY A C 1
ATOM 1130 O O . GLY A 1 138 ? 8.953 12.227 -12.951 1.00 78.94 138 GLY A O 1
ATOM 1131 N N . LYS A 1 139 ? 9.146 14.397 -13.473 1.00 80.69 139 LYS A N 1
ATOM 1132 C CA . LYS A 1 139 ? 10.543 14.290 -13.909 1.00 80.69 139 LYS A CA 1
ATOM 1133 C C . LYS A 1 139 ? 11.475 14.491 -12.719 1.00 80.69 139 LYS A C 1
ATOM 1135 O O . LYS A 1 139 ? 11.263 15.390 -11.908 1.00 80.69 139 LYS A O 1
ATOM 1140 N N . ILE A 1 140 ? 12.520 13.676 -12.646 1.00 74.19 140 ILE A N 1
ATOM 1141 C CA . ILE A 1 140 ? 13.599 13.829 -11.665 1.00 74.19 140 ILE A CA 1
ATOM 1142 C C . ILE A 1 140 ? 14.818 14.470 -12.323 1.00 74.19 140 ILE A C 1
ATOM 1144 O O . ILE A 1 140 ? 15.072 14.262 -13.511 1.00 74.19 140 ILE A O 1
ATOM 1148 N N . SER A 1 141 ? 15.573 15.256 -11.557 1.00 78.00 141 SER A N 1
ATOM 1149 C CA . SER A 1 141 ? 16.824 15.841 -12.038 1.00 78.00 141 SER A CA 1
ATOM 1150 C C . SER A 1 141 ? 17.943 14.794 -12.071 1.00 78.00 141 SER A C 1
ATOM 1152 O O . SER A 1 141 ? 17.841 13.728 -11.450 1.00 78.00 141 SER A O 1
ATOM 1154 N N . LYS A 1 142 ? 19.036 15.084 -12.788 1.00 77.06 142 LYS A N 1
ATOM 1155 C CA . LYS A 1 142 ? 20.195 14.178 -12.836 1.00 77.06 142 LYS A CA 1
ATOM 1156 C C . LYS A 1 142 ? 20.831 14.003 -11.462 1.00 77.06 142 LYS A C 1
ATOM 1158 O O . LYS A 1 142 ? 21.253 12.901 -11.135 1.00 77.06 142 LYS A O 1
ATOM 1163 N N . GLU A 1 143 ? 20.842 15.047 -10.645 1.00 72.06 143 GLU A N 1
ATOM 1164 C CA . GLU A 1 143 ? 21.384 15.037 -9.284 1.00 72.06 143 GLU A CA 1
ATOM 1165 C C . GLU A 1 143 ? 20.597 14.065 -8.393 1.00 72.06 143 GLU A C 1
ATOM 1167 O O . GLU A 1 143 ? 21.187 13.219 -7.720 1.00 72.06 143 GLU A O 1
ATOM 1172 N N . VAL A 1 144 ? 19.261 14.119 -8.463 1.00 68.44 144 VAL A N 1
ATOM 1173 C CA . VAL A 1 144 ? 18.352 13.194 -7.764 1.00 68.44 144 VAL A CA 1
ATOM 1174 C C . VAL A 1 144 ? 18.547 11.756 -8.246 1.00 68.44 144 VAL A C 1
ATOM 1176 O O . VAL A 1 144 ? 18.632 10.831 -7.437 1.00 68.44 144 VAL A O 1
ATOM 1179 N N . ALA A 1 145 ? 18.656 11.551 -9.560 1.00 67.62 145 ALA A N 1
ATOM 1180 C CA . ALA A 1 145 ? 18.912 10.234 -10.132 1.00 67.62 145 ALA A CA 1
ATOM 1181 C C . ALA A 1 145 ? 20.278 9.671 -9.702 1.00 67.62 145 ALA A C 1
ATOM 1183 O O . ALA A 1 145 ? 20.376 8.498 -9.367 1.00 67.62 145 ALA A O 1
ATOM 1184 N N . ILE A 1 146 ? 21.331 10.486 -9.647 1.00 68.69 146 ILE A N 1
ATOM 1185 C CA . ILE A 1 146 ? 22.641 10.055 -9.143 1.00 68.69 146 ILE A CA 1
ATOM 1186 C C . ILE A 1 146 ? 22.518 9.600 -7.684 1.00 68.69 146 ILE A C 1
ATOM 1188 O O . ILE A 1 146 ? 22.910 8.479 -7.368 1.00 68.69 146 ILE A O 1
ATOM 1192 N N . ALA A 1 147 ? 21.896 10.410 -6.820 1.00 66.44 147 ALA A N 1
ATOM 1193 C CA . ALA A 1 147 ? 21.699 10.072 -5.410 1.00 66.44 147 ALA A CA 1
ATOM 1194 C C . ALA A 1 147 ? 20.956 8.735 -5.217 1.00 66.44 147 ALA A C 1
ATOM 1196 O O . ALA A 1 147 ? 21.396 7.895 -4.435 1.00 66.44 147 ALA A O 1
ATOM 1197 N N . LEU A 1 148 ? 19.892 8.497 -5.993 1.00 62.66 148 LEU A N 1
ATOM 1198 C CA . LEU A 1 148 ? 19.118 7.248 -5.978 1.00 62.66 148 LEU A CA 1
ATOM 1199 C C . LEU A 1 148 ? 19.956 6.001 -6.306 1.00 62.66 148 LEU A C 1
ATOM 1201 O O . LEU A 1 148 ? 19.738 4.939 -5.725 1.00 62.66 148 LEU A O 1
ATOM 1205 N N . TYR A 1 149 ? 20.897 6.109 -7.247 1.00 63.84 149 TYR A N 1
ATOM 1206 C CA . TYR A 1 149 ? 21.655 4.967 -7.771 1.00 63.84 149 TYR A CA 1
ATOM 1207 C C . TYR A 1 149 ? 23.068 4.827 -7.168 1.00 63.84 149 TYR A C 1
ATOM 1209 O O . TYR A 1 149 ? 23.722 3.805 -7.392 1.00 63.84 149 TYR A O 1
ATOM 1217 N N . ASN A 1 150 ? 23.515 5.782 -6.342 1.00 58.50 150 ASN A N 1
ATOM 1218 C CA . ASN A 1 150 ? 24.832 5.777 -5.688 1.00 58.50 150 ASN A CA 1
ATOM 1219 C C . ASN A 1 150 ? 25.068 4.569 -4.760 1.00 58.50 150 ASN A C 1
ATOM 1221 O O . ASN A 1 150 ? 26.207 4.136 -4.597 1.00 58.50 150 ASN A O 1
ATOM 1225 N N . HIS A 1 151 ? 24.015 3.978 -4.186 1.00 52.16 151 HIS A N 1
ATOM 1226 C CA . HIS A 1 151 ? 24.129 2.791 -3.323 1.00 52.16 151 HIS A CA 1
ATOM 1227 C C . HIS A 1 151 ? 24.321 1.473 -4.095 1.00 52.16 151 HIS A C 1
ATOM 1229 O O . HIS A 1 151 ? 24.662 0.453 -3.500 1.00 52.16 151 HIS A O 1
ATOM 1235 N N . ILE A 1 152 ? 24.088 1.467 -5.413 1.00 47.91 152 ILE A N 1
ATOM 1236 C CA . ILE A 1 152 ? 24.242 0.282 -6.278 1.00 47.91 152 ILE A CA 1
ATOM 1237 C C . ILE A 1 152 ? 25.676 0.192 -6.822 1.00 47.91 152 ILE A C 1
ATOM 1239 O O . ILE A 1 152 ? 26.164 -0.891 -7.143 1.00 47.91 152 ILE A O 1
ATOM 1243 N N . SER A 1 153 ? 26.387 1.319 -6.870 1.00 44.03 153 SER A N 1
ATOM 1244 C CA . SER A 1 153 ? 27.832 1.375 -7.066 1.00 44.03 153 SER A CA 1
ATOM 1245 C C . SER A 1 153 ? 28.531 1.040 -5.753 1.00 44.03 153 SER A C 1
ATOM 1247 O O . SER A 1 153 ? 28.847 1.927 -4.966 1.00 44.03 153 SER A O 1
ATOM 1249 N N . GLY A 1 154 ? 28.760 -0.248 -5.494 1.00 37.84 154 GLY A N 1
ATOM 1250 C CA . GLY A 1 154 ? 29.709 -0.649 -4.459 1.00 37.84 154 GLY A CA 1
ATOM 1251 C C . GLY A 1 154 ? 31.006 0.155 -4.614 1.00 37.84 154 GLY A C 1
ATOM 1252 O O . GLY A 1 154 ? 31.606 0.144 -5.687 1.00 37.84 154 GLY A O 1
ATOM 1253 N N . SER A 1 155 ? 31.392 0.841 -3.538 1.00 35.88 155 SER A N 1
ATOM 1254 C CA . SER A 1 155 ? 32.592 1.677 -3.381 1.00 35.88 155 SER A CA 1
ATOM 1255 C C . SER A 1 155 ? 32.503 3.138 -3.851 1.00 35.88 155 SER A C 1
ATOM 1257 O O . SER A 1 155 ? 32.507 3.453 -5.036 1.00 35.88 155 SER A O 1
ATOM 1259 N N . SER A 1 156 ? 32.512 4.017 -2.840 1.00 38.12 156 SER A N 1
ATOM 1260 C CA . SER A 1 156 ? 33.367 5.206 -2.684 1.00 38.12 156 SER A CA 1
ATOM 1261 C C . SER A 1 156 ? 33.820 5.932 -3.958 1.00 38.12 156 SER A C 1
ATOM 1263 O O . SER A 1 156 ? 34.645 5.412 -4.702 1.00 38.12 156 SER A O 1
ATOM 1265 N N . MET A 1 157 ? 33.374 7.186 -4.115 1.00 36.47 157 MET A N 1
ATOM 1266 C CA . MET A 1 157 ? 34.137 8.283 -4.743 1.00 36.47 157 MET A CA 1
ATOM 1267 C C . MET A 1 157 ? 34.847 7.951 -6.078 1.00 36.47 157 MET A C 1
ATOM 1269 O O . MET A 1 157 ? 35.936 8.454 -6.345 1.00 36.47 157 MET A O 1
ATOM 1273 N N . LEU A 1 158 ? 34.249 7.122 -6.936 1.00 38.44 158 LEU A N 1
ATOM 1274 C CA . LEU A 1 158 ? 34.730 6.866 -8.296 1.00 38.44 158 LEU A CA 1
ATOM 1275 C C . LEU A 1 158 ? 33.788 7.526 -9.313 1.00 38.44 158 LEU A C 1
ATOM 1277 O O . LEU A 1 158 ? 32.574 7.560 -9.091 1.00 38.44 158 LEU A O 1
ATOM 1281 N N . PRO A 1 159 ? 34.306 8.058 -10.439 1.00 47.44 159 PRO A N 1
ATOM 1282 C CA . PRO A 1 159 ? 33.461 8.631 -11.480 1.00 47.44 159 PRO A CA 1
ATOM 1283 C C . PRO A 1 159 ? 32.443 7.586 -11.947 1.00 47.44 159 PRO A C 1
ATOM 1285 O O . PRO A 1 159 ? 32.819 6.442 -12.199 1.00 47.44 159 PRO A O 1
ATOM 1288 N N . LEU A 1 160 ? 31.169 7.995 -12.070 1.00 52.44 160 LEU A N 1
ATOM 1289 C CA . LEU A 1 160 ? 30.057 7.159 -12.544 1.00 52.44 160 LEU A CA 1
ATOM 1290 C C . LEU A 1 160 ? 30.535 6.232 -13.666 1.00 52.44 160 LEU A C 1
ATOM 1292 O O . LEU A 1 160 ? 30.899 6.714 -14.747 1.00 52.44 160 LEU A O 1
ATOM 1296 N N . ASN A 1 161 ? 30.544 4.921 -13.409 1.00 57.22 161 ASN A N 1
ATOM 1297 C CA . ASN A 1 161 ? 30.882 3.946 -14.437 1.00 57.22 161 ASN A CA 1
ATOM 1298 C C . ASN A 1 161 ? 29.894 4.086 -15.620 1.00 57.22 161 ASN A C 1
ATOM 1300 O O . ASN A 1 161 ? 28.795 4.633 -15.475 1.00 57.22 161 ASN A O 1
ATOM 1304 N N . LYS A 1 162 ? 30.290 3.638 -16.822 1.00 59.00 162 LYS A N 1
ATOM 1305 C CA . LYS A 1 162 ? 29.483 3.818 -18.048 1.00 59.00 162 LYS A CA 1
ATOM 1306 C C . LYS A 1 162 ? 28.036 3.328 -17.880 1.00 59.00 162 LYS A C 1
ATOM 1308 O O . LYS A 1 162 ? 27.122 3.969 -18.388 1.00 59.00 162 LYS A O 1
ATOM 1313 N N . ASN A 1 163 ? 27.827 2.258 -17.114 1.00 59.41 163 ASN A N 1
ATOM 1314 C CA . ASN A 1 163 ? 26.510 1.666 -16.882 1.00 59.41 163 ASN A CA 1
ATOM 1315 C C . ASN A 1 163 ? 25.616 2.550 -15.998 1.00 59.41 163 ASN A C 1
ATOM 1317 O O . ASN A 1 163 ? 24.443 2.733 -16.320 1.00 59.41 163 ASN A O 1
ATOM 1321 N N . SER A 1 164 ? 26.156 3.170 -14.944 1.00 62.25 164 SER A N 1
ATOM 1322 C CA . SER A 1 164 ? 25.400 4.105 -14.100 1.00 62.25 164 SER A CA 1
ATOM 1323 C C . SER A 1 164 ? 24.946 5.341 -14.879 1.00 62.25 164 SER A C 1
ATOM 1325 O O . SER A 1 164 ? 23.813 5.782 -14.703 1.00 62.25 164 SER A O 1
ATOM 1327 N N . ARG A 1 165 ? 25.779 5.870 -15.790 1.00 72.19 165 ARG A N 1
ATOM 1328 C CA . ARG A 1 165 ? 25.402 7.018 -16.642 1.00 72.19 165 ARG A CA 1
ATOM 1329 C C . ARG A 1 165 ? 24.216 6.699 -17.550 1.00 72.19 165 ARG A C 1
ATOM 1331 O O . ARG A 1 165 ? 23.273 7.478 -17.599 1.00 72.19 165 ARG A O 1
ATOM 1338 N N . ILE A 1 166 ? 24.232 5.531 -18.194 1.00 77.00 166 ILE A N 1
ATOM 1339 C CA . ILE A 1 166 ? 23.143 5.082 -19.077 1.00 77.00 166 ILE A CA 1
ATOM 1340 C C . ILE A 1 166 ? 21.825 4.956 -18.297 1.00 77.00 166 ILE A C 1
ATOM 1342 O O . ILE A 1 166 ? 20.770 5.354 -18.788 1.00 77.00 166 ILE A O 1
ATOM 1346 N N . ILE A 1 167 ? 21.879 4.443 -17.063 1.00 75.00 167 ILE A N 1
ATOM 1347 C CA . ILE A 1 167 ? 20.698 4.339 -16.198 1.00 75.00 167 ILE A CA 1
ATOM 1348 C C . ILE A 1 167 ? 20.181 5.728 -15.810 1.00 75.00 167 ILE A C 1
ATOM 1350 O O . ILE A 1 167 ? 18.980 5.961 -15.927 1.00 75.00 167 ILE A O 1
ATOM 1354 N N . ILE A 1 168 ? 21.064 6.644 -15.396 1.00 79.06 168 ILE A N 1
ATOM 1355 C CA . ILE A 1 168 ? 20.709 8.024 -15.023 1.00 79.06 168 ILE A CA 1
ATOM 1356 C C . ILE A 1 168 ? 20.058 8.765 -16.194 1.00 79.06 168 ILE A C 1
ATOM 1358 O O . ILE A 1 168 ? 18.994 9.363 -16.028 1.00 79.06 168 ILE A O 1
ATOM 1362 N N . ASP A 1 169 ? 20.664 8.712 -17.380 1.00 82.81 169 ASP A N 1
ATOM 1363 C CA . ASP A 1 169 ? 20.124 9.366 -18.574 1.00 82.81 169 ASP A CA 1
ATOM 1364 C C . ASP A 1 169 ? 18.755 8.784 -18.947 1.00 82.81 169 ASP A C 1
ATOM 1366 O O . ASP A 1 169 ? 17.833 9.527 -19.277 1.00 82.81 169 ASP A O 1
ATOM 1370 N N . TYR A 1 170 ? 18.568 7.468 -18.811 1.00 82.69 170 TYR A N 1
ATOM 1371 C CA . TYR A 1 170 ? 17.264 6.858 -19.045 1.00 82.69 170 TYR A CA 1
ATOM 1372 C C . TYR A 1 170 ? 16.213 7.311 -18.024 1.00 82.69 170 TYR A C 1
ATOM 1374 O O . TYR A 1 170 ? 15.146 7.766 -18.429 1.00 82.69 170 TYR A O 1
ATOM 1382 N N . VAL A 1 171 ? 16.485 7.243 -16.717 1.00 74.62 171 VAL A N 1
ATOM 1383 C CA . VAL A 1 171 ? 15.476 7.606 -15.699 1.00 74.62 171 VAL A CA 1
ATOM 1384 C C . VAL A 1 171 ? 15.141 9.098 -15.683 1.00 74.62 171 VAL A C 1
ATOM 1386 O O . VAL A 1 171 ? 14.067 9.465 -15.223 1.00 74.62 171 VAL A O 1
ATOM 1389 N N . THR A 1 172 ? 16.023 9.948 -16.214 1.00 81.50 172 THR A N 1
ATOM 1390 C CA . THR A 1 172 ? 15.797 11.399 -16.358 1.00 81.50 172 THR A CA 1
ATOM 1391 C C . THR A 1 172 ? 15.208 11.784 -17.719 1.00 81.50 172 THR A C 1
ATOM 1393 O O . THR A 1 172 ? 14.752 12.914 -17.892 1.00 81.50 172 THR A O 1
ATOM 1396 N N . SER A 1 173 ? 15.160 10.856 -18.686 1.00 86.25 173 SER A N 1
ATOM 1397 C CA . SER A 1 173 ? 14.609 11.108 -20.029 1.00 86.25 173 SER A CA 1
ATOM 1398 C C . SER A 1 173 ? 13.092 11.316 -20.046 1.00 86.25 173 SER A C 1
ATOM 1400 O O . SER A 1 173 ? 12.555 11.915 -20.978 1.00 86.25 173 SER A O 1
ATOM 1402 N N . GLY A 1 174 ? 12.392 10.849 -19.013 1.00 82.12 174 GLY A N 1
ATOM 1403 C CA . GLY A 1 174 ? 10.940 10.870 -18.956 1.00 82.12 174 GLY A CA 1
ATOM 1404 C C . GLY A 1 174 ? 10.402 10.947 -17.538 1.00 82.12 174 GLY A C 1
ATOM 1405 O O . GLY A 1 174 ? 11.133 11.147 -16.571 1.00 82.12 174 GLY A O 1
ATOM 1406 N N . GLU A 1 175 ? 9.087 10.828 -17.442 1.00 82.12 175 GLU A N 1
ATOM 1407 C CA . GLU A 1 175 ? 8.380 10.849 -16.173 1.00 82.12 175 GLU A CA 1
ATOM 1408 C C . GLU A 1 175 ? 8.544 9.524 -15.429 1.00 82.12 175 GLU A C 1
ATOM 1410 O O . GLU A 1 175 ? 8.358 8.451 -15.999 1.00 82.12 175 GLU A O 1
ATOM 1415 N N . VAL A 1 176 ? 8.878 9.609 -14.147 1.00 81.31 176 VAL A N 1
ATOM 1416 C CA . VAL A 1 176 ? 8.931 8.473 -13.227 1.00 81.31 176 VAL A CA 1
ATOM 1417 C C . VAL A 1 176 ? 7.764 8.544 -12.257 1.00 81.31 176 VAL A C 1
ATOM 1419 O O . VAL A 1 176 ? 7.220 9.620 -12.016 1.00 81.31 176 VAL A O 1
ATOM 1422 N N . ILE A 1 177 ? 7.408 7.409 -11.657 1.00 82.56 177 ILE A N 1
ATOM 1423 C CA . ILE A 1 177 ? 6.410 7.353 -10.584 1.00 82.56 177 ILE A CA 1
ATOM 1424 C C . ILE A 1 177 ? 7.086 6.826 -9.323 1.00 82.56 177 ILE A C 1
ATOM 1426 O O . ILE A 1 177 ? 7.515 5.675 -9.278 1.00 82.56 177 ILE A O 1
ATOM 1430 N N . GLY A 1 178 ? 7.188 7.669 -8.299 1.00 79.75 178 GLY A N 1
ATOM 1431 C CA . GLY A 1 178 ? 7.607 7.266 -6.961 1.00 79.75 178 GLY A CA 1
ATOM 1432 C C . GLY A 1 178 ? 6.405 6.798 -6.150 1.00 79.75 178 GLY A C 1
ATOM 1433 O O . GLY A 1 178 ? 5.396 7.503 -6.087 1.00 79.75 178 GLY A O 1
ATOM 1434 N N . ILE A 1 179 ? 6.507 5.622 -5.535 1.00 78.62 179 ILE A N 1
ATOM 1435 C CA . ILE A 1 179 ? 5.426 4.994 -4.774 1.00 78.62 179 ILE A CA 1
ATOM 1436 C C . 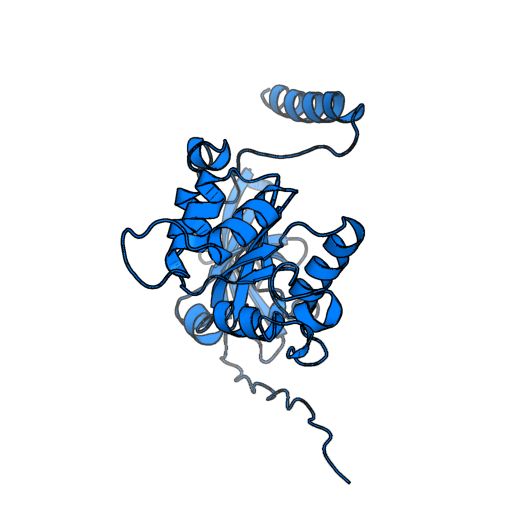ILE A 1 179 ? 5.967 4.488 -3.436 1.00 78.62 179 ILE A C 1
ATOM 1438 O O . ILE A 1 179 ? 6.962 3.766 -3.389 1.00 78.62 179 ILE A O 1
ATOM 1442 N N . GLU A 1 180 ? 5.289 4.841 -2.349 1.00 73.75 180 GLU A N 1
ATOM 1443 C CA . GLU A 1 180 ? 5.504 4.241 -1.033 1.00 73.75 180 GLU A CA 1
ATOM 1444 C C . GLU A 1 180 ? 4.559 3.048 -0.870 1.00 73.75 180 GLU A C 1
ATOM 1446 O O . GLU A 1 180 ? 3.333 3.211 -0.839 1.00 73.75 180 GLU A O 1
ATOM 1451 N N . LEU A 1 181 ? 5.141 1.853 -0.792 1.00 72.94 181 LEU A N 1
ATOM 1452 C CA . LEU A 1 181 ? 4.430 0.589 -0.661 1.00 72.94 181 LEU A CA 1
ATOM 1453 C C . LEU A 1 181 ? 4.539 0.073 0.765 1.00 72.94 181 LEU A C 1
ATOM 1455 O O . LEU A 1 181 ? 5.639 -0.116 1.274 1.00 72.94 181 LEU A O 1
ATOM 1459 N N . VAL A 1 182 ? 3.402 -0.245 1.372 1.00 71.56 182 VAL A N 1
ATOM 1460 C CA . VAL A 1 182 ? 3.342 -0.922 2.667 1.00 71.56 182 VAL A CA 1
ATOM 1461 C C . VAL A 1 182 ? 2.728 -2.300 2.495 1.00 71.56 182 VAL A C 1
ATOM 1463 O O . VAL A 1 182 ? 1.755 -2.484 1.766 1.00 71.56 182 VAL A O 1
ATOM 1466 N N . GLY A 1 183 ? 3.306 -3.285 3.170 1.00 74.38 183 GLY A N 1
ATOM 1467 C CA . GLY A 1 183 ? 2.821 -4.656 3.135 1.00 74.38 183 GLY A CA 1
ATOM 1468 C C . GLY A 1 183 ? 3.659 -5.587 3.997 1.00 74.38 183 GLY A C 1
ATOM 1469 O O . GLY A 1 183 ? 4.684 -5.207 4.567 1.00 74.38 183 GLY A O 1
ATOM 1470 N N . ARG A 1 184 ? 3.227 -6.843 4.094 1.00 76.94 184 ARG A N 1
ATOM 1471 C CA . ARG A 1 184 ? 3.947 -7.864 4.857 1.00 76.94 184 ARG A CA 1
ATOM 1472 C C . ARG A 1 184 ? 5.226 -8.286 4.120 1.00 76.94 184 ARG A C 1
ATOM 1474 O O . ARG A 1 184 ? 5.155 -8.839 3.030 1.00 76.94 184 ARG A O 1
ATOM 1481 N N . ASN A 1 185 ? 6.381 -8.094 4.752 1.00 78.44 185 ASN A N 1
ATOM 1482 C CA . ASN A 1 185 ? 7.726 -8.216 4.187 1.00 78.44 185 ASN A CA 1
ATOM 1483 C C . ASN A 1 185 ? 7.866 -7.388 2.900 1.00 78.44 185 ASN A C 1
ATOM 1485 O O . ASN A 1 185 ? 8.321 -7.912 1.880 1.00 78.44 185 ASN A O 1
ATOM 1489 N N . ALA A 1 186 ? 7.396 -6.135 2.919 1.00 74.88 186 ALA A N 1
ATOM 1490 C CA . ALA A 1 186 ? 7.212 -5.333 1.713 1.00 74.88 186 ALA A CA 1
ATOM 1491 C C . ALA A 1 186 ? 8.467 -5.267 0.838 1.00 74.88 186 ALA A C 1
ATOM 1493 O O . ALA A 1 186 ? 8.364 -5.418 -0.376 1.00 74.88 186 ALA A O 1
ATOM 1494 N N . ILE A 1 187 ? 9.653 -5.132 1.439 1.00 74.12 187 ILE A N 1
ATOM 1495 C CA . ILE A 1 187 ? 10.923 -5.063 0.703 1.00 74.12 187 ILE A CA 1
ATOM 1496 C C . ILE A 1 187 ? 11.168 -6.373 -0.061 1.00 74.12 187 ILE A C 1
ATOM 1498 O O . ILE A 1 187 ? 11.429 -6.379 -1.268 1.00 74.12 187 ILE A O 1
ATOM 1502 N N . LYS A 1 188 ? 11.054 -7.512 0.635 1.00 81.81 188 LYS A N 1
ATOM 1503 C CA . LYS A 1 188 ? 11.275 -8.844 0.055 1.00 81.81 188 LYS A CA 1
ATOM 1504 C C . LYS A 1 188 ? 10.233 -9.168 -1.014 1.00 81.81 188 LYS A C 1
ATOM 1506 O O . LYS A 1 188 ? 10.584 -9.631 -2.100 1.00 81.81 188 LYS A O 1
ATOM 1511 N N . GLU A 1 189 ? 8.963 -8.925 -0.714 1.00 84.94 189 GLU A N 1
ATOM 1512 C CA . GLU A 1 189 ? 7.862 -9.211 -1.628 1.00 84.94 189 GLU A CA 1
ATOM 1513 C C . GLU A 1 189 ? 7.900 -8.304 -2.856 1.00 84.94 189 GLU A C 1
ATOM 1515 O O . GLU A 1 189 ? 7.607 -8.769 -3.957 1.00 84.94 189 GLU A O 1
ATOM 1520 N N . TRP A 1 190 ? 8.326 -7.045 -2.711 1.00 83.88 190 TRP A N 1
ATOM 1521 C CA . TRP A 1 190 ? 8.443 -6.134 -3.844 1.00 83.88 190 TRP A CA 1
ATOM 1522 C C . TRP A 1 190 ? 9.536 -6.608 -4.799 1.00 83.88 190 TRP A C 1
ATOM 1524 O O . TRP A 1 190 ? 9.312 -6.708 -6.004 1.00 83.88 190 TRP A O 1
ATOM 1534 N N . ARG A 1 191 ? 10.686 -7.041 -4.271 1.00 83.12 191 ARG A N 1
ATOM 1535 C CA . ARG A 1 191 ? 11.753 -7.652 -5.080 1.00 83.12 191 ARG A CA 1
ATOM 1536 C C . ARG A 1 191 ? 11.292 -8.917 -5.799 1.00 83.12 191 ARG A C 1
ATOM 1538 O O . ARG A 1 191 ? 11.593 -9.088 -6.978 1.00 83.12 191 ARG A O 1
ATOM 1545 N N . ARG A 1 192 ? 10.533 -9.779 -5.118 1.00 88.31 192 ARG A N 1
ATOM 1546 C CA . ARG A 1 192 ? 9.930 -10.968 -5.738 1.00 88.31 192 ARG A CA 1
ATOM 1547 C C . ARG A 1 192 ? 8.959 -10.584 -6.857 1.00 88.31 192 ARG A C 1
ATOM 1549 O O . ARG A 1 192 ? 8.949 -11.225 -7.900 1.00 88.31 192 ARG A O 1
ATOM 1556 N N . CYS A 1 193 ? 8.170 -9.531 -6.655 1.00 90.06 193 CYS A N 1
ATOM 1557 C CA . CYS A 1 193 ? 7.248 -8.993 -7.652 1.00 90.06 193 CYS A CA 1
ATOM 1558 C C . CYS A 1 193 ? 7.960 -8.416 -8.880 1.00 90.06 193 CYS A C 1
ATOM 1560 O O . CYS A 1 193 ? 7.439 -8.540 -9.988 1.00 90.06 193 CYS A O 1
ATOM 1562 N N . LEU A 1 194 ? 9.137 -7.812 -8.698 1.00 85.00 194 LEU A N 1
ATOM 1563 C CA . LEU A 1 194 ? 9.955 -7.310 -9.799 1.00 85.00 194 LEU A CA 1
ATOM 1564 C C . LEU A 1 194 ? 10.515 -8.444 -10.663 1.00 85.00 194 LEU A C 1
ATOM 1566 O O . LEU A 1 194 ? 10.424 -8.349 -11.881 1.00 85.00 194 LEU A O 1
ATOM 1570 N N . GLY A 1 195 ? 11.049 -9.507 -10.056 1.00 82.00 195 GLY A N 1
ATOM 1571 C CA . GLY A 1 195 ? 11.764 -10.571 -10.773 1.00 82.00 195 GLY A CA 1
ATOM 1572 C C . GLY A 1 195 ? 13.226 -10.214 -11.073 1.00 82.00 195 GLY A C 1
ATOM 1573 O O . GLY A 1 195 ? 13.730 -9.180 -10.615 1.00 82.00 195 GLY A O 1
ATOM 1574 N N . ALA A 1 196 ? 13.925 -11.073 -11.821 1.00 80.62 196 ALA A N 1
ATOM 1575 C CA . ALA A 1 196 ? 15.322 -10.854 -12.211 1.00 80.62 196 ALA A CA 1
ATOM 1576 C C . ALA A 1 196 ? 15.507 -9.505 -12.929 1.00 80.62 196 ALA A C 1
ATOM 1578 O O . ALA A 1 196 ? 14.573 -8.980 -13.526 1.00 80.62 196 ALA A O 1
ATOM 1579 N N . THR A 1 197 ? 16.690 -8.891 -12.819 1.00 77.62 197 THR A N 1
ATOM 1580 C CA . THR A 1 197 ? 16.954 -7.564 -13.413 1.00 77.62 197 THR A CA 1
ATOM 1581 C C . THR A 1 197 ? 16.800 -7.570 -14.930 1.00 77.62 197 THR A C 1
ATOM 1583 O O . THR A 1 197 ? 16.303 -6.578 -15.471 1.00 77.62 197 THR A O 1
ATOM 1586 N N . ASP A 1 198 ? 17.210 -8.659 -15.582 1.00 81.75 198 ASP A N 1
ATOM 1587 C CA . ASP A 1 198 ? 16.933 -8.917 -16.990 1.00 81.75 198 ASP A CA 1
ATOM 1588 C C . ASP A 1 198 ? 15.528 -9.529 -17.137 1.00 81.75 198 ASP A C 1
ATOM 1590 O O . ASP A 1 198 ? 15.264 -10.575 -16.540 1.00 81.75 198 ASP A O 1
ATOM 1594 N N . PRO A 1 199 ? 14.615 -8.896 -17.897 1.00 86.62 199 PRO A N 1
ATOM 1595 C CA . PRO A 1 199 ? 13.320 -9.474 -18.248 1.00 86.62 199 PRO A CA 1
ATOM 1596 C C . PRO A 1 199 ? 13.386 -10.888 -18.840 1.00 86.62 199 PRO A C 1
ATOM 1598 O O . PRO A 1 199 ? 12.475 -11.672 -18.582 1.00 86.62 199 PRO A O 1
ATOM 1601 N N . ALA A 1 200 ? 14.445 -11.225 -19.587 1.00 91.56 200 ALA A N 1
ATOM 1602 C CA . ALA A 1 200 ? 14.608 -12.548 -20.194 1.00 91.56 200 ALA A CA 1
ATOM 1603 C C . ALA A 1 200 ? 14.799 -13.662 -19.149 1.00 91.56 200 ALA A C 1
ATOM 1605 O O . ALA A 1 200 ? 14.337 -14.782 -19.354 1.00 91.56 200 ALA A O 1
ATOM 1606 N N . ASP A 1 201 ? 15.408 -13.326 -18.009 1.00 91.31 201 ASP A N 1
ATOM 1607 C CA . ASP A 1 201 ? 15.653 -14.239 -16.887 1.00 91.31 201 ASP A CA 1
ATOM 1608 C C . ASP A 1 201 ? 14.569 -14.132 -15.797 1.00 91.31 201 ASP A C 1
ATOM 1610 O O . ASP A 1 201 ? 14.649 -14.773 -14.746 1.00 91.31 201 ASP A O 1
ATOM 1614 N N . ALA A 1 202 ? 13.579 -13.254 -15.977 1.00 86.31 202 ALA A N 1
ATOM 1615 C CA . ALA A 1 202 ? 12.557 -13.005 -14.976 1.00 86.31 202 ALA A CA 1
ATOM 1616 C C . ALA A 1 202 ? 11.448 -14.064 -15.048 1.00 86.31 202 ALA A C 1
ATOM 1618 O O . ALA A 1 202 ? 10.899 -14.347 -16.112 1.00 86.31 202 ALA A O 1
ATOM 1619 N N . GLU A 1 203 ? 11.074 -14.603 -13.886 1.00 94.00 203 GLU A N 1
ATOM 1620 C CA . GLU A 1 203 ? 10.029 -15.623 -13.775 1.00 94.00 203 GLU A CA 1
ATOM 1621 C C . GLU A 1 203 ? 8.670 -15.142 -14.326 1.00 94.00 203 GLU A C 1
ATOM 1623 O O . GLU A 1 203 ? 8.298 -13.972 -14.118 1.00 94.00 203 GLU A O 1
ATOM 1628 N N . PRO A 1 204 ? 7.879 -16.033 -14.958 1.00 95.62 204 PRO A N 1
ATOM 1629 C CA . PRO A 1 204 ? 6.534 -15.716 -15.420 1.00 95.62 204 PRO A CA 1
ATOM 1630 C C . PRO A 1 204 ? 5.656 -15.098 -14.324 1.00 95.62 204 PRO A C 1
ATOM 1632 O O . PRO A 1 204 ? 5.586 -15.570 -13.188 1.00 95.62 204 PRO A O 1
ATOM 1635 N N . GLY A 1 205 ? 4.951 -14.018 -14.671 1.00 92.62 205 GLY A N 1
ATOM 1636 C CA . GLY A 1 205 ? 4.065 -13.303 -13.746 1.00 92.62 205 GLY A CA 1
ATOM 1637 C C . GLY A 1 205 ? 4.753 -12.277 -12.833 1.00 92.62 205 GLY A C 1
ATOM 1638 O O . GLY A 1 205 ? 4.088 -11.719 -11.953 1.00 92.62 205 GLY A O 1
ATOM 1639 N N . THR A 1 206 ? 6.046 -12.003 -13.032 1.00 92.25 206 THR A N 1
ATOM 1640 C CA . THR A 1 206 ? 6.754 -10.849 -12.443 1.00 92.25 206 THR A CA 1
ATOM 1641 C C . THR A 1 206 ? 6.617 -9.601 -13.322 1.00 92.25 206 THR A C 1
ATOM 1643 O O . THR A 1 206 ? 6.381 -9.703 -14.524 1.00 92.25 206 THR A O 1
ATOM 1646 N N . LEU A 1 207 ? 6.760 -8.398 -12.753 1.00 89.06 207 LEU A N 1
ATOM 1647 C CA . LEU A 1 207 ? 6.616 -7.142 -13.508 1.00 89.06 207 LEU A CA 1
ATOM 1648 C C . LEU A 1 207 ? 7.622 -7.021 -14.655 1.00 89.06 207 LEU A C 1
ATOM 1650 O O . LEU A 1 207 ? 7.261 -6.529 -15.723 1.00 89.06 207 LEU A O 1
ATOM 1654 N N . ARG A 1 208 ? 8.867 -7.463 -14.441 1.00 89.12 208 ARG A N 1
ATOM 1655 C CA . ARG A 1 208 ? 9.915 -7.392 -15.465 1.00 89.12 208 ARG A CA 1
ATOM 1656 C C . ARG A 1 208 ? 9.660 -8.368 -16.596 1.00 89.12 208 ARG A C 1
ATOM 1658 O O . ARG A 1 208 ? 9.798 -7.960 -17.736 1.00 89.12 208 ARG A O 1
ATOM 1665 N N . HIS A 1 209 ? 9.198 -9.578 -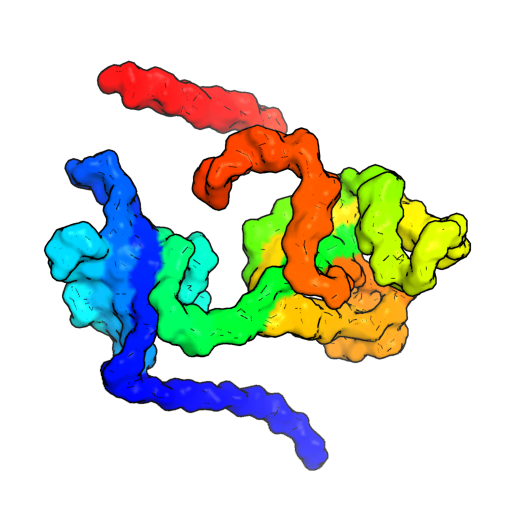16.297 1.00 93.44 209 HIS A N 1
ATOM 1666 C CA . HIS A 1 209 ? 8.785 -10.523 -17.331 1.00 93.44 209 HIS A CA 1
ATOM 1667 C C . HIS A 1 209 ? 7.582 -10.009 -18.136 1.00 93.44 209 HIS A C 1
ATOM 1669 O O . HIS A 1 209 ? 7.541 -10.122 -19.354 1.00 93.44 209 HIS A O 1
ATOM 1675 N N . LEU A 1 210 ? 6.581 -9.440 -17.453 1.00 91.94 210 LEU A N 1
ATOM 1676 C CA . LEU A 1 210 ? 5.328 -9.028 -18.091 1.00 91.94 210 LEU A CA 1
ATOM 1677 C C . LEU A 1 210 ? 5.475 -7.795 -18.989 1.00 91.94 210 LEU A C 1
ATOM 1679 O O . LEU A 1 210 ? 4.742 -7.677 -19.969 1.00 91.94 210 LEU A O 1
ATOM 1683 N N . TYR A 1 211 ? 6.350 -6.855 -18.623 1.00 91.19 211 TYR A N 1
ATOM 1684 C CA . TYR A 1 211 ? 6.385 -5.537 -19.260 1.00 91.19 211 TYR A CA 1
ATOM 1685 C C . TYR A 1 211 ? 7.796 -5.016 -19.570 1.00 91.19 211 TYR A C 1
ATOM 1687 O O . TYR A 1 211 ? 7.920 -4.007 -20.255 1.00 91.19 211 TYR A O 1
ATOM 1695 N N . GLY A 1 212 ? 8.857 -5.644 -19.062 1.00 87.69 212 GLY A N 1
ATOM 1696 C CA . GLY A 1 212 ? 10.227 -5.193 -19.295 1.00 87.69 212 GLY A CA 1
ATOM 1697 C C . GLY A 1 212 ? 10.728 -5.530 -20.697 1.00 87.69 212 GLY A C 1
ATOM 1698 O O . GLY A 1 212 ? 10.449 -6.599 -21.224 1.00 87.69 212 GLY A O 1
ATOM 1699 N N . GLU A 1 213 ? 11.512 -4.623 -21.280 1.00 85.81 213 GLU A N 1
ATOM 1700 C CA . GLU A 1 213 ? 12.106 -4.824 -22.611 1.00 85.81 213 GLU A CA 1
ATOM 1701 C C . GLU A 1 213 ? 13.535 -5.377 -22.532 1.00 85.81 213 GLU A C 1
ATOM 1703 O O . GLU A 1 213 ? 13.944 -6.186 -23.356 1.00 85.81 213 GLU A O 1
ATOM 1708 N N . ASN A 1 214 ? 14.326 -4.888 -21.573 1.00 85.31 214 ASN A N 1
ATOM 1709 C CA . ASN A 1 214 ? 15.721 -5.273 -21.340 1.00 85.31 214 ASN A CA 1
ATOM 1710 C C . ASN A 1 214 ? 16.180 -4.801 -19.948 1.00 85.31 214 ASN A C 1
ATOM 1712 O O . ASN A 1 214 ? 15.426 -4.149 -19.222 1.00 85.31 214 ASN A O 1
ATOM 1716 N N . THR A 1 215 ? 17.434 -5.078 -19.587 1.00 77.44 215 THR A N 1
ATOM 1717 C CA . THR A 1 215 ? 18.045 -4.706 -18.294 1.00 77.44 215 THR A CA 1
ATOM 1718 C C . THR A 1 215 ? 17.956 -3.211 -17.949 1.00 77.44 215 THR A C 1
ATOM 1720 O O . THR A 1 215 ? 17.812 -2.858 -16.774 1.00 77.44 215 THR A O 1
ATOM 1723 N N . LEU A 1 216 ? 17.995 -2.315 -18.943 1.00 79.19 216 LEU A N 1
ATOM 1724 C CA . LEU A 1 216 ? 17.839 -0.870 -18.747 1.00 79.19 216 LEU A CA 1
ATOM 1725 C C . LEU A 1 216 ? 16.361 -0.494 -18.553 1.00 79.19 216 LEU A C 1
ATOM 1727 O O . LEU A 1 216 ? 16.011 0.164 -17.564 1.00 79.19 216 LEU A O 1
ATOM 1731 N N . ARG A 1 217 ? 15.499 -0.959 -19.466 1.00 84.00 217 ARG A N 1
ATOM 1732 C CA . ARG A 1 217 ? 14.046 -0.714 -19.527 1.00 84.00 217 ARG A CA 1
ATOM 1733 C C . ARG A 1 217 ? 13.244 -1.836 -18.866 1.00 84.00 217 ARG A C 1
ATOM 1735 O O . ARG A 1 217 ? 12.327 -2.412 -19.442 1.00 84.00 217 ARG A O 1
ATOM 1742 N N . ASN A 1 218 ? 13.591 -2.138 -17.622 1.00 79.69 218 ASN A N 1
ATOM 1743 C CA . ASN A 1 218 ? 12.976 -3.200 -16.825 1.00 79.69 218 ASN A CA 1
ATOM 1744 C C . ASN A 1 218 ? 11.885 -2.682 -15.871 1.00 79.69 218 ASN A C 1
ATOM 1746 O O . ASN A 1 218 ? 11.707 -3.218 -14.778 1.00 79.69 218 ASN A O 1
ATOM 1750 N N . ILE A 1 219 ? 11.167 -1.628 -16.274 1.00 88.06 219 ILE A N 1
ATOM 1751 C CA . ILE A 1 219 ? 9.958 -1.092 -15.624 1.00 88.06 219 ILE A CA 1
ATOM 1752 C C . ILE A 1 219 ? 10.160 -0.408 -14.279 1.00 88.06 219 ILE A C 1
ATOM 1754 O O . ILE A 1 219 ? 9.725 0.726 -14.114 1.00 88.06 219 ILE A O 1
ATOM 1758 N N . ALA A 1 220 ? 10.773 -1.068 -13.303 1.00 77.75 220 ALA A N 1
ATOM 1759 C CA . ALA A 1 220 ? 10.790 -0.577 -11.938 1.00 77.75 220 ALA A CA 1
ATOM 1760 C C . ALA A 1 220 ? 12.048 -0.970 -11.157 1.00 77.75 220 ALA A C 1
ATOM 1762 O O . ALA A 1 220 ? 12.706 -1.993 -11.393 1.00 77.75 220 ALA A O 1
ATOM 1763 N N . HIS A 1 221 ? 12.362 -0.115 -10.191 1.00 72.75 221 HIS A N 1
ATOM 1764 C CA . HIS A 1 221 ? 13.417 -0.284 -9.211 1.00 72.75 221 HIS A CA 1
ATOM 1765 C C . HIS A 1 221 ? 12.808 -0.501 -7.816 1.00 72.75 221 HIS A C 1
ATOM 1767 O O . HIS A 1 221 ? 11.769 0.071 -7.479 1.00 72.75 221 HIS A O 1
ATOM 1773 N N . GLY A 1 222 ? 13.455 -1.348 -7.015 1.00 62.25 222 GLY A N 1
ATOM 1774 C CA . GLY A 1 222 ? 13.125 -1.562 -5.609 1.00 62.25 222 GLY A CA 1
ATOM 1775 C C . GLY A 1 222 ? 14.348 -1.256 -4.760 1.00 62.25 222 GLY A C 1
ATOM 1776 O O . GLY A 1 222 ? 15.425 -1.783 -5.044 1.00 62.25 222 GLY A O 1
ATOM 1777 N N . CYS A 1 223 ? 14.182 -0.401 -3.753 1.00 58.72 223 CYS A N 1
ATOM 1778 C CA . CYS A 1 223 ? 15.268 -0.038 -2.850 1.00 58.72 223 CYS A CA 1
ATOM 1779 C C . CYS A 1 223 ? 15.743 -1.247 -2.028 1.00 58.72 223 CYS A C 1
ATOM 1781 O O . CYS A 1 223 ? 14.965 -2.131 -1.666 1.00 58.72 223 CYS A O 1
ATOM 1783 N N . ASN A 1 224 ? 17.048 -1.286 -1.744 1.00 50.25 224 ASN A N 1
ATOM 1784 C CA . ASN A 1 224 ? 17.700 -2.402 -1.052 1.00 50.25 224 ASN A CA 1
ATOM 1785 C C . ASN A 1 224 ? 17.734 -2.259 0.478 1.00 50.25 224 ASN A C 1
ATOM 1787 O O . ASN A 1 224 ? 18.183 -3.188 1.146 1.00 50.25 224 ASN A O 1
ATOM 1791 N N . THR A 1 225 ? 17.279 -1.137 1.034 1.00 45.38 225 THR A N 1
ATOM 1792 C CA . THR A 1 225 ? 17.347 -0.845 2.471 1.00 45.38 225 THR A CA 1
ATOM 1793 C C . THR A 1 225 ? 16.002 -0.345 2.992 1.00 45.38 225 THR A C 1
ATOM 1795 O O . THR A 1 225 ? 15.215 0.248 2.255 1.00 45.38 225 THR A O 1
ATOM 1798 N N . ALA A 1 226 ? 15.733 -0.615 4.270 1.00 39.28 226 ALA A N 1
ATOM 1799 C CA . ALA A 1 226 ? 14.531 -0.195 4.993 1.00 39.28 226 ALA A CA 1
ATOM 1800 C C . ALA A 1 226 ? 14.537 1.303 5.372 1.00 39.28 226 ALA A C 1
ATOM 1802 O O . ALA A 1 226 ? 13.804 1.712 6.267 1.00 39.28 226 ALA A O 1
ATOM 1803 N N . GLU A 1 227 ? 15.403 2.112 4.759 1.00 37.16 227 GLU A N 1
ATOM 1804 C CA . GLU A 1 227 ? 15.677 3.471 5.222 1.00 37.16 227 GLU A CA 1
ATOM 1805 C C . GLU A 1 227 ? 14.742 4.502 4.581 1.00 37.16 227 GLU A C 1
ATOM 1807 O O . GLU A 1 227 ? 14.824 4.817 3.393 1.00 37.16 227 GLU A O 1
ATOM 1812 N N . ASP A 1 228 ? 13.894 5.074 5.437 1.00 39.41 228 ASP A N 1
ATOM 1813 C CA . ASP A 1 228 ? 13.024 6.232 5.200 1.00 39.41 228 ASP A CA 1
ATOM 1814 C C . ASP A 1 228 ? 13.774 7.507 4.749 1.00 39.41 228 ASP A C 1
ATOM 1816 O O . ASP A 1 228 ? 13.154 8.458 4.258 1.00 39.41 228 ASP A O 1
ATOM 1820 N N . ASP A 1 229 ? 15.098 7.565 4.908 1.00 38.75 229 ASP A N 1
ATOM 1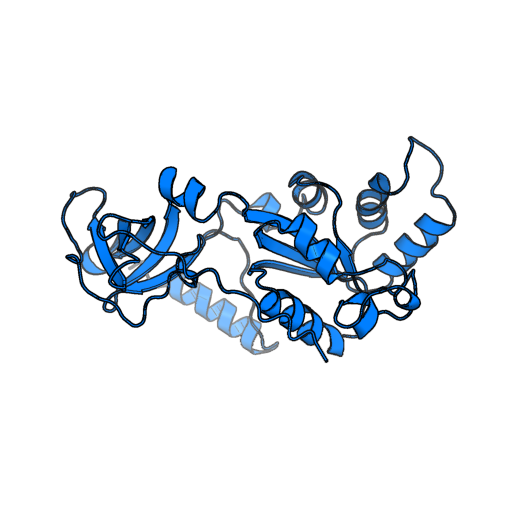821 C CA . ASP A 1 229 ? 15.885 8.791 4.725 1.00 38.75 229 ASP A CA 1
ATOM 1822 C C . ASP A 1 229 ? 16.032 9.225 3.263 1.00 38.75 229 ASP A C 1
ATOM 1824 O O . ASP A 1 229 ? 16.090 10.426 2.981 1.00 38.75 229 ASP A O 1
ATOM 1828 N N . LEU A 1 230 ? 15.967 8.292 2.310 1.00 43.38 230 LEU A N 1
ATOM 1829 C CA . LEU A 1 230 ? 16.059 8.618 0.885 1.00 43.38 230 LEU A CA 1
ATOM 1830 C C . LEU A 1 230 ? 14.826 9.416 0.412 1.00 43.38 230 LEU A C 1
ATOM 1832 O O . LEU A 1 230 ? 14.956 10.378 -0.336 1.00 43.38 230 LEU A O 1
ATOM 1836 N N . CYS A 1 231 ? 13.624 9.124 0.920 1.00 40.25 231 CYS A N 1
ATOM 1837 C CA . CYS A 1 231 ? 12.412 9.885 0.582 1.00 40.25 231 CYS A CA 1
ATOM 1838 C C . CYS A 1 231 ? 12.432 11.328 1.122 1.00 40.25 231 CYS A C 1
ATOM 1840 O O . CYS A 1 231 ? 11.899 12.229 0.469 1.00 40.25 231 CYS A O 1
ATOM 1842 N N . ARG A 1 232 ? 13.054 11.566 2.288 1.00 42.12 232 ARG A N 1
ATOM 1843 C CA . ARG A 1 232 ? 13.212 12.913 2.872 1.00 42.12 232 ARG A CA 1
ATOM 1844 C C . ARG A 1 232 ? 14.314 13.716 2.179 1.00 42.12 232 ARG A C 1
ATOM 1846 O O . ARG A 1 232 ? 14.148 14.915 1.973 1.00 42.12 232 ARG A O 1
ATOM 1853 N N . GLN A 1 233 ? 15.401 13.058 1.775 1.00 42.22 233 GLN A N 1
ATOM 1854 C CA . GLN A 1 233 ? 16.510 13.694 1.057 1.00 42.22 233 GLN A CA 1
ATOM 1855 C C . GLN A 1 233 ? 16.164 14.089 -0.384 1.00 42.22 233 GLN A C 1
ATOM 1857 O O . GLN A 1 233 ? 16.729 15.053 -0.895 1.00 42.22 233 GLN A O 1
ATOM 1862 N N . LEU A 1 234 ? 15.241 13.386 -1.048 1.00 43.03 234 LEU A N 1
ATOM 1863 C CA . LEU A 1 234 ? 14.960 13.614 -2.470 1.00 43.03 234 LEU A CA 1
ATOM 1864 C C . LEU A 1 234 ? 13.992 14.771 -2.769 1.00 43.03 234 LEU A C 1
ATOM 1866 O O . LEU A 1 234 ? 14.007 15.278 -3.889 1.00 43.03 234 LEU A O 1
ATOM 1870 N N . TYR A 1 235 ? 13.177 15.223 -1.804 1.00 47.12 235 TYR A N 1
ATOM 1871 C CA . TYR A 1 235 ? 12.213 16.323 -2.014 1.00 47.12 235 TYR A CA 1
ATOM 1872 C C . TYR A 1 235 ? 12.138 17.348 -0.858 1.00 47.12 235 TYR A C 1
ATOM 1874 O O . TYR A 1 235 ? 11.033 17.667 -0.397 1.00 47.12 235 TYR A O 1
ATOM 1882 N N . PRO A 1 236 ? 13.278 17.912 -0.407 1.00 46.62 236 PRO A N 1
ATOM 1883 C CA . PRO A 1 236 ? 13.354 18.773 0.779 1.00 46.62 236 PRO A CA 1
ATOM 1884 C C . PRO A 1 236 ? 12.657 20.137 0.616 1.00 46.62 236 PRO A C 1
ATOM 1886 O O . PRO A 1 236 ? 12.324 20.769 1.610 1.00 46.62 236 PRO A O 1
ATOM 1889 N N . THR A 1 237 ? 12.396 20.587 -0.618 1.00 39.75 237 THR A N 1
ATOM 1890 C CA . THR A 1 237 ? 11.754 21.883 -0.935 1.00 39.75 237 THR A CA 1
ATOM 1891 C C . THR A 1 237 ? 10.298 21.761 -1.391 1.00 39.75 237 THR A C 1
ATOM 1893 O O . THR A 1 237 ? 9.687 22.740 -1.816 1.00 39.75 237 THR A O 1
ATOM 1896 N N . SER A 1 238 ? 9.714 20.561 -1.346 1.00 42.25 238 SER A N 1
ATOM 1897 C CA . SER A 1 238 ? 8.304 20.386 -1.705 1.00 42.25 238 SER A CA 1
ATOM 1898 C C . SER A 1 238 ? 7.383 21.074 -0.687 1.00 42.25 238 SER A C 1
ATOM 1900 O O . SER A 1 238 ? 7.681 21.084 0.504 1.00 42.25 238 SER A O 1
ATOM 1902 N N . ILE A 1 239 ? 6.224 21.589 -1.125 1.00 36.91 239 ILE A N 1
ATOM 1903 C CA . ILE A 1 239 ? 5.235 22.254 -0.244 1.00 36.91 239 ILE A CA 1
ATOM 1904 C C . ILE A 1 239 ? 4.861 21.380 0.968 1.00 36.91 239 ILE A C 1
ATOM 1906 O O . ILE A 1 239 ? 4.655 21.883 2.068 1.00 36.91 239 ILE A O 1
ATOM 1910 N N . ARG A 1 240 ? 4.863 20.051 0.807 1.00 41.66 240 ARG A N 1
ATOM 1911 C CA . ARG A 1 240 ? 4.621 19.101 1.899 1.00 41.66 240 ARG A CA 1
ATOM 1912 C C . ARG A 1 240 ? 5.803 18.962 2.866 1.00 41.66 240 ARG A C 1
ATOM 1914 O O . ARG A 1 240 ? 5.562 18.772 4.051 1.00 41.66 240 ARG A O 1
ATOM 1921 N N . ALA A 1 241 ? 7.042 19.047 2.379 1.00 44.16 241 ALA A N 1
ATOM 1922 C CA . ALA A 1 241 ? 8.248 19.024 3.210 1.00 44.16 241 ALA A CA 1
ATOM 1923 C C . ALA A 1 241 ? 8.461 20.344 3.971 1.00 44.16 241 ALA A C 1
ATOM 1925 O O . ALA A 1 241 ? 9.015 20.326 5.064 1.00 44.16 241 ALA A O 1
ATOM 1926 N N . LEU A 1 242 ? 7.987 21.464 3.415 1.00 40.94 242 LEU A N 1
ATOM 1927 C CA . LEU A 1 242 ? 8.080 22.785 4.039 1.00 40.94 242 LEU A CA 1
ATOM 1928 C C . LEU A 1 242 ? 6.919 23.086 5.011 1.00 40.94 242 LEU A C 1
ATOM 1930 O O .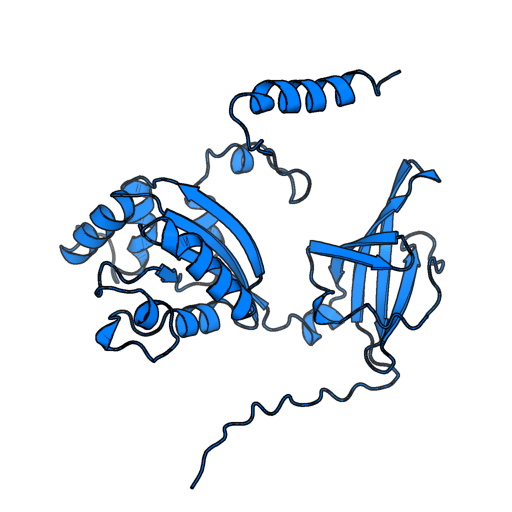 LEU A 1 242 ? 7.150 23.766 6.007 1.00 40.94 242 LEU A O 1
ATOM 1934 N N . TYR A 1 243 ? 5.695 22.587 4.756 1.00 41.59 243 TYR A N 1
ATOM 1935 C CA . TYR A 1 243 ? 4.480 23.030 5.476 1.00 41.59 243 TYR A CA 1
ATOM 1936 C C . TYR A 1 243 ? 3.514 21.920 5.946 1.00 41.59 243 TYR A C 1
ATOM 1938 O O . TYR A 1 243 ? 2.480 22.223 6.537 1.00 41.59 243 TYR A O 1
ATOM 1946 N N . GLY A 1 244 ? 3.793 20.634 5.701 1.00 41.38 244 GLY A N 1
ATOM 1947 C CA . GLY A 1 244 ? 2.924 19.533 6.142 1.00 41.38 244 GLY A CA 1
ATOM 1948 C C . GLY A 1 244 ? 3.225 19.079 7.573 1.00 41.38 244 GLY A C 1
ATOM 1949 O O . GLY A 1 244 ? 4.329 18.616 7.844 1.00 41.38 244 GLY A O 1
ATOM 1950 N N . SER A 1 245 ? 2.244 19.146 8.478 1.00 40.06 245 SER A N 1
ATOM 1951 C CA . SER A 1 245 ? 2.416 18.761 9.891 1.00 40.06 245 SER A CA 1
ATOM 1952 C C . SER A 1 245 ? 1.924 17.342 10.222 1.00 40.06 245 SER A C 1
ATOM 1954 O O . SER A 1 245 ? 2.325 16.784 11.241 1.00 40.06 245 SER A O 1
ATOM 1956 N N . SER A 1 246 ? 1.076 16.725 9.378 1.00 37.53 246 SER A N 1
ATOM 1957 C CA . SER A 1 246 ? 0.594 15.337 9.547 1.00 37.53 246 SER A CA 1
ATOM 1958 C C . SER A 1 246 ? -0.018 14.740 8.259 1.00 37.53 246 SER A C 1
ATOM 1960 O O . SER A 1 246 ? -0.044 15.375 7.208 1.00 37.53 246 SER A O 1
ATOM 1962 N N . LEU A 1 247 ? -0.506 13.490 8.313 1.00 32.41 247 LEU A N 1
ATOM 1963 C CA . LEU A 1 247 ? -1.155 12.804 7.179 1.00 32.41 247 LEU A CA 1
ATOM 1964 C C . LEU A 1 247 ? -2.548 13.353 6.814 1.00 32.41 247 LEU A C 1
ATOM 1966 O O . LEU A 1 247 ? -2.927 13.215 5.658 1.00 32.41 247 LEU A O 1
ATOM 1970 N N . VAL A 1 248 ? -3.269 13.972 7.757 1.00 30.28 248 VAL A N 1
ATOM 1971 C CA . VAL A 1 248 ? -4.567 14.651 7.520 1.00 30.28 248 VAL A CA 1
ATOM 1972 C C . VAL A 1 248 ? -4.363 16.135 7.194 1.00 30.28 248 VAL A C 1
ATOM 1974 O O . VAL A 1 248 ? -5.168 16.744 6.509 1.00 30.28 248 VAL A O 1
ATOM 1977 N N . HIS A 1 249 ? -3.238 16.701 7.641 1.00 35.84 249 HIS A N 1
ATOM 1978 C CA . HIS A 1 249 ? -2.791 18.057 7.319 1.00 35.84 249 HIS A CA 1
ATOM 1979 C C . HIS A 1 249 ? -1.691 18.001 6.251 1.00 35.84 249 HIS A C 1
ATOM 1981 O O . HIS A 1 249 ? -0.543 18.404 6.470 1.00 35.84 249 HIS A O 1
ATOM 1987 N N . ASN A 1 250 ? -2.028 17.415 5.102 1.00 35.44 250 ASN A N 1
ATOM 1988 C CA . ASN A 1 250 ? -1.171 17.341 3.928 1.00 35.44 250 ASN A CA 1
ATOM 1989 C C . ASN A 1 250 ? -1.523 18.494 2.979 1.00 35.44 250 ASN A C 1
ATOM 1991 O O . ASN A 1 250 ? -2.597 18.540 2.405 1.00 35.44 250 ASN A O 1
ATOM 1995 N N . ALA A 1 251 ? -0.596 19.431 2.811 1.00 32.31 251 ALA A N 1
ATOM 1996 C CA . ALA A 1 251 ? -0.812 20.739 2.190 1.00 32.31 251 ALA A CA 1
ATOM 1997 C C . ALA A 1 251 ? -1.220 20.775 0.688 1.00 32.31 251 ALA A C 1
ATOM 1999 O O . ALA A 1 251 ? -1.003 21.804 0.056 1.00 32.31 251 ALA A O 1
ATOM 2000 N N . VAL A 1 252 ? -1.744 19.701 0.071 1.00 37.97 252 VAL A N 1
ATOM 2001 C CA . VAL A 1 252 ? -2.135 19.713 -1.356 1.00 37.97 252 VAL A CA 1
ATOM 2002 C C . VAL A 1 252 ? -3.352 18.822 -1.663 1.00 37.97 252 VAL A C 1
ATOM 2004 O O . VAL A 1 252 ? -3.357 17.636 -1.331 1.00 37.97 252 VAL A O 1
ATOM 2007 N N . HIS A 1 253 ? -4.315 19.412 -2.380 1.00 41.47 253 HIS A N 1
ATOM 2008 C CA . HIS A 1 253 ? -5.497 18.845 -3.050 1.00 41.47 253 HIS A CA 1
ATOM 2009 C C . HIS A 1 253 ? -5.445 19.251 -4.547 1.00 41.47 253 HIS A C 1
ATOM 2011 O O . HIS A 1 253 ? -4.786 20.246 -4.861 1.00 41.47 253 HIS A O 1
ATOM 2017 N N . CYS A 1 254 ? -6.057 18.503 -5.477 1.00 36.16 254 CYS A N 1
ATOM 2018 C CA . CYS A 1 254 ? -6.028 18.822 -6.918 1.00 36.16 254 CYS A CA 1
ATOM 2019 C C . CYS A 1 254 ? -7.369 18.522 -7.610 1.00 36.16 254 CYS A C 1
ATOM 2021 O O . CYS A 1 254 ? -7.983 17.509 -7.291 1.00 36.16 254 CYS A O 1
ATOM 2023 N N . THR A 1 255 ? -7.748 19.400 -8.548 1.00 32.81 255 THR A N 1
ATOM 2024 C CA . THR A 1 255 ? -8.988 19.403 -9.351 1.00 32.81 255 THR A CA 1
ATOM 2025 C C . THR A 1 255 ? -8.719 18.931 -10.782 1.00 32.81 255 THR A C 1
ATOM 2027 O O . THR A 1 255 ? -7.670 19.243 -11.351 1.00 32.81 255 THR A O 1
ATOM 2030 N N . ASP A 1 256 ? -9.686 18.222 -11.372 1.00 38.97 256 ASP A N 1
ATOM 2031 C CA . ASP A 1 256 ? -9.488 17.371 -12.552 1.00 38.97 256 ASP A CA 1
ATOM 2032 C C . ASP A 1 256 ? -9.940 17.976 -13.907 1.00 38.97 256 ASP A C 1
ATOM 2034 O O . ASP A 1 256 ? -9.723 17.349 -14.946 1.00 38.97 256 ASP A O 1
ATOM 2038 N N . LEU A 1 257 ? -10.507 19.193 -13.954 1.00 36.50 257 LEU A N 1
ATOM 2039 C CA . LEU A 1 257 ? -10.871 19.890 -15.206 1.00 36.50 257 LEU A CA 1
ATOM 2040 C C . LEU A 1 257 ? -10.192 21.275 -15.305 1.00 36.50 257 LEU A C 1
ATOM 2042 O O . LEU A 1 257 ? -10.205 22.024 -14.327 1.00 36.50 257 LEU A O 1
ATOM 2046 N N . PRO A 1 258 ? -9.607 21.664 -16.463 1.00 42.62 258 PRO A N 1
ATOM 2047 C CA . PRO A 1 258 ? -8.887 22.941 -16.602 1.00 42.62 258 PRO A CA 1
ATOM 2048 C C . PRO A 1 258 ? -9.760 24.179 -16.353 1.00 42.62 258 PRO A C 1
ATOM 2050 O O . PRO A 1 258 ? -9.252 25.220 -15.944 1.00 42.62 258 PRO A O 1
ATOM 2053 N N . GLU A 1 259 ? -11.062 24.057 -16.615 1.00 42.81 259 GLU A N 1
ATOM 2054 C CA . GLU A 1 259 ? -12.067 25.115 -16.480 1.00 42.81 259 GLU A CA 1
ATOM 2055 C C . GLU A 1 259 ? -12.661 25.148 -15.058 1.00 42.81 259 GLU A C 1
ATOM 2057 O O . GLU A 1 259 ? -12.847 26.227 -14.498 1.00 42.81 259 GLU A O 1
ATOM 2062 N N . ASP A 1 260 ? -12.845 23.978 -14.431 1.00 40.78 260 ASP A N 1
ATOM 2063 C CA . ASP A 1 260 ? -13.366 23.849 -13.061 1.00 40.78 260 ASP A CA 1
ATOM 2064 C C . ASP A 1 260 ? -12.287 24.023 -11.987 1.00 40.78 260 ASP A C 1
ATOM 2066 O O . ASP A 1 260 ? -12.610 24.280 -10.832 1.00 40.78 260 ASP A O 1
ATOM 2070 N N . GLY A 1 261 ? -11.000 23.972 -12.343 1.00 42.50 261 GLY A N 1
ATOM 2071 C CA . GLY A 1 261 ? -9.897 24.257 -11.421 1.00 42.50 261 GLY A CA 1
ATOM 2072 C C . GLY A 1 261 ? -10.000 25.636 -10.773 1.00 42.50 261 GLY A C 1
ATOM 2073 O O . GLY A 1 261 ? -9.580 25.806 -9.636 1.00 42.50 261 GLY A O 1
ATOM 2074 N N . VAL A 1 262 ? -10.594 26.619 -11.454 1.00 41.66 262 VAL A N 1
ATOM 2075 C CA . VAL A 1 262 ? -10.824 27.957 -10.887 1.00 41.66 262 VAL A CA 1
ATOM 2076 C C . VAL A 1 262 ? -12.064 27.970 -9.991 1.00 41.66 262 VAL A C 1
ATOM 2078 O O . VAL A 1 262 ? -12.041 28.588 -8.928 1.00 41.66 262 VAL A O 1
ATOM 2081 N N . THR A 1 263 ? -13.123 27.257 -10.375 1.00 39.31 263 THR A N 1
ATOM 2082 C CA . THR A 1 263 ? -14.406 27.241 -9.662 1.00 39.31 263 THR A CA 1
ATOM 2083 C C . THR A 1 263 ? -14.387 26.341 -8.432 1.00 39.31 263 THR A C 1
ATOM 2085 O O . THR A 1 263 ? -14.902 26.754 -7.404 1.00 39.31 263 THR A O 1
ATOM 2088 N N . GLU A 1 264 ? -13.758 25.166 -8.468 1.00 43.50 264 GLU A N 1
ATOM 2089 C CA . GLU A 1 264 ? -13.587 24.299 -7.294 1.00 43.50 264 GLU A CA 1
ATOM 2090 C C . GLU A 1 264 ? -12.628 24.919 -6.278 1.00 43.50 264 GLU A C 1
ATOM 2092 O O . GLU A 1 264 ? -12.890 24.864 -5.079 1.00 43.50 264 GLU A O 1
ATOM 2097 N N . VAL A 1 265 ? -11.576 25.600 -6.744 1.00 40.41 265 VAL A N 1
ATOM 2098 C CA . VAL A 1 265 ? -10.704 26.408 -5.884 1.00 40.41 265 VAL A CA 1
ATOM 2099 C C . VAL A 1 265 ? -11.501 27.557 -5.259 1.00 40.41 265 VAL A C 1
ATOM 2101 O O . VAL A 1 265 ? -11.509 27.693 -4.038 1.00 40.41 265 VAL A O 1
ATOM 2104 N N . GLU A 1 266 ? -12.245 28.352 -6.036 1.00 38.75 266 GLU A N 1
ATOM 2105 C CA . GLU A 1 266 ? -13.083 29.425 -5.476 1.00 38.75 266 GLU A CA 1
ATOM 2106 C C . GLU A 1 266 ? -14.187 28.911 -4.541 1.00 38.75 266 GLU A C 1
ATOM 2108 O O . GLU A 1 266 ? -14.457 29.542 -3.520 1.00 38.75 266 GLU A O 1
ATOM 2113 N N . TYR A 1 267 ? -14.829 27.788 -4.863 1.00 40.44 267 TYR A N 1
ATOM 2114 C CA . TYR A 1 267 ? -15.907 27.184 -4.081 1.00 40.44 267 TYR A CA 1
ATOM 2115 C C . TYR A 1 267 ? -15.376 26.648 -2.750 1.00 40.44 267 TYR A C 1
ATOM 2117 O O . TYR A 1 267 ? -15.922 26.987 -1.700 1.00 40.44 267 TYR A O 1
ATOM 2125 N N . PHE A 1 268 ? -14.256 25.916 -2.771 1.00 41.97 268 PHE A N 1
ATOM 2126 C CA . PHE A 1 268 ? -13.571 25.424 -1.574 1.00 41.97 268 PHE A CA 1
ATOM 2127 C C . PHE A 1 268 ? -13.129 26.578 -0.653 1.00 41.97 268 PHE A C 1
ATOM 2129 O O . PHE A 1 268 ? -13.276 26.489 0.566 1.00 41.97 268 PHE A O 1
ATOM 2136 N N . PHE A 1 269 ? -12.658 27.702 -1.213 1.00 40.75 269 PHE A N 1
ATOM 2137 C CA . PHE A 1 269 ? -12.203 28.860 -0.429 1.00 40.75 269 PHE A CA 1
ATOM 2138 C C . PHE A 1 269 ? -13.317 29.836 0.002 1.00 40.75 269 PHE A C 1
ATOM 2140 O O . PHE A 1 269 ? -13.157 30.501 1.026 1.00 40.75 269 PHE A O 1
ATOM 2147 N N . LYS A 1 270 ? -14.460 29.913 -0.699 1.00 37.59 270 LYS A N 1
ATOM 2148 C CA . LYS A 1 270 ? -15.637 30.698 -0.262 1.00 37.59 270 LYS A CA 1
ATOM 2149 C C . LYS A 1 270 ? -16.454 29.991 0.824 1.00 37.59 270 LYS A C 1
ATOM 2151 O O . LYS A 1 270 ? -16.960 30.671 1.715 1.00 37.59 270 LYS A O 1
ATOM 2156 N N . LEU A 1 271 ? -16.546 28.658 0.803 1.00 38.25 271 LEU A N 1
ATOM 2157 C CA . LEU A 1 271 ? -17.220 27.879 1.856 1.00 38.25 271 LEU A CA 1
ATOM 2158 C C . LEU A 1 271 ? -16.538 28.076 3.220 1.00 38.25 271 LEU A C 1
ATOM 2160 O O . LEU A 1 271 ? -17.194 28.409 4.202 1.00 38.25 271 LEU A O 1
ATOM 2164 N N . LEU A 1 272 ? -15.203 28.015 3.249 1.00 39.72 272 LEU A N 1
ATOM 2165 C CA . LEU A 1 272 ? -14.400 28.287 4.448 1.00 39.72 272 LEU A CA 1
ATOM 2166 C C . LEU A 1 272 ? -14.470 29.751 4.928 1.00 39.72 272 LEU A C 1
ATOM 2168 O O . LEU A 1 272 ? -14.163 30.027 6.088 1.00 39.72 272 LEU A O 1
ATOM 2172 N N . ALA A 1 273 ? -14.848 30.696 4.058 1.00 38.19 273 ALA A N 1
ATOM 2173 C CA . ALA A 1 273 ? -14.976 32.112 4.404 1.00 38.19 273 ALA A CA 1
ATOM 2174 C C . ALA A 1 273 ? -16.346 32.468 5.015 1.00 38.19 273 ALA A C 1
ATOM 2176 O O . ALA A 1 273 ? -16.411 33.387 5.828 1.00 38.19 273 ALA A O 1
ATOM 2177 N N . ASN A 1 274 ? -17.414 31.741 4.666 1.00 39.09 274 ASN A N 1
ATOM 2178 C CA . ASN A 1 274 ? -18.778 32.010 5.142 1.00 39.09 274 ASN A CA 1
ATOM 2179 C C . ASN A 1 274 ? -19.233 31.122 6.318 1.00 39.09 274 ASN A C 1
ATOM 2181 O O . ASN A 1 274 ? -20.291 31.381 6.877 1.00 39.09 274 ASN A O 1
ATOM 2185 N N . GLU A 1 275 ? -18.438 30.139 6.755 1.00 36.81 275 GLU A N 1
ATOM 2186 C CA . GLU A 1 275 ? -18.679 29.392 8.009 1.00 36.81 275 GLU A CA 1
ATOM 2187 C C . GLU A 1 275 ? -18.097 30.080 9.264 1.00 36.81 275 GLU A C 1
ATOM 2189 O O . GLU A 1 275 ? -18.016 29.491 10.341 1.00 36.81 275 GLU A O 1
ATOM 2194 N N . ARG A 1 276 ? -17.700 31.355 9.158 1.00 44.31 276 ARG A N 1
ATOM 2195 C CA . ARG A 1 276 ? -17.427 32.220 10.318 1.00 44.31 276 ARG A CA 1
ATOM 2196 C C . ARG A 1 276 ? -18.464 33.338 10.422 1.00 44.31 276 ARG A C 1
ATOM 2198 O O . ARG A 1 276 ? -18.128 34.512 10.274 1.00 44.31 276 ARG A O 1
ATOM 2205 N N . SER A 1 277 ? -19.704 32.967 10.718 1.00 35.66 277 SER A N 1
ATOM 2206 C CA . SER A 1 277 ? -20.695 33.849 11.349 1.00 35.66 277 SER A CA 1
ATOM 2207 C C . SER A 1 277 ? -21.636 33.042 12.222 1.00 35.66 277 SER A C 1
ATOM 2209 O O . SER A 1 277 ? -22.267 32.125 11.654 1.00 35.66 277 SER A O 1
#

Organism: Spodoptera exigua (NCBI:txid7107)

Radius of gyration: 23.03 Å; chains: 1; bounding box: 58×70×52 Å

Foldseek 3Di:
DDDPPPPPPVPPDFDQPDKWKFWWWFQDPVVRDIFIWIWIAGPNQQWIWIARPVVRHTPGDTDHDPPDDPLQQDQQHWDDDPNTTIHGPGTDPVNCCPPVVQKAKWKKKFADDDPVCPVVVVVLLVVLVKDWLDKDKDAADLVLLCLQCVVVPPDDDDPQDPVSVLLSCRRRVHMMMMTIIIDGNCLVSLDLLLADLALVRGDPNHQQVVGADGNSRSGMDIDPDRDPVSVCVRCCPDPQNVPAPDPVRRPDDDDDDPVCRVVVVVVVVVVVVPVPD

pLDDT: mean 71.91, std 21.43, range [30.28, 97.56]